Protein AF-A0A6P8QS35-F1 (afdb_monomer_lite)

Foldseek 3Di:
DDDQDDDDDLVSLVSNVVVVVVVCVVVVNDFDPVLSVCVSQVQPPSVVVRVQSVCCVVPVDDDPPPPPDDDDSACVVVQVPDDPVPHDDLVVRLPNRDGPSVCVVDVDPVVVVVVSVVSNVVVVVVVVVVCVVCVVVVVNDDDPVRVDDPDDQDPVSVVVVVVVVVVVVVVVVPDPDDDDDPPPPDDDDDDDDPDDDPDPPPDDDDDDDDDDDDDD

InterPro domains:
  IPR010441 CH-like domain in sperm protein [PF06294] (1-55)
  IPR036872 CH domain superfamily [G3DSA:1.10.418.10] (1-65)
  IPR052111 Spermatogenesis and Ciliary Microtubule-associated Protein [PTHR12509] (1-200)

Organism: Geotrypetes seraphini (NCBI:txid260995)

pLDDT: mean 79.04, std 18.81, range [34.28, 97.38]

Sequence (216 aa):
MHEFKTGNSIATKLSNWALLERFFIKRHLNLAKELIHGTIHRKPGAAEALIQNIYVILTSRKIKCIKDEKIDLTDTSYQKMLPMVARSTATKAVKNNIRITEIIAEPDTVFNQQKVQTILNRHLQHRYEERLENPKRFDIKPTLGELAVRIFPSINAMENMAKLLKDKRSKISLSSSSSETSKETVPFQEIQVKQATRSDMSADLSGGSVTAVNEK

Structure (mmCIF, N/CA/C/O backbone):
data_AF-A0A6P8QS35-F1
#
_entry.id   AF-A0A6P8QS35-F1
#
loop_
_atom_site.group_PDB
_atom_site.id
_atom_site.type_symbol
_atom_site.label_atom_id
_atom_site.label_alt_id
_atom_site.label_comp_id
_atom_site.label_asym_id
_atom_site.label_entity_id
_atom_site.label_seq_id
_atom_site.pdbx_PDB_ins_code
_atom_site.Cartn_x
_atom_site.Cartn_y
_atom_site.Cartn_z
_atom_site.occupancy
_atom_site.B_iso_or_equiv
_atom_site.auth_seq_id
_atom_site.auth_comp_id
_atom_site.auth_asym_id
_atom_site.auth_atom_id
_atom_site.pdbx_PDB_model_num
ATOM 1 N N . MET A 1 1 ? -19.211 7.019 29.416 1.00 47.31 1 MET A N 1
ATOM 2 C CA . MET A 1 1 ? -19.314 6.017 28.333 1.00 47.31 1 MET A CA 1
ATOM 3 C C . MET A 1 1 ? -18.680 6.607 27.087 1.00 47.31 1 MET A C 1
ATOM 5 O O . MET A 1 1 ? -19.028 7.723 26.732 1.00 47.31 1 MET A O 1
ATOM 9 N N . HIS A 1 2 ? -17.714 5.929 26.467 1.00 64.88 2 HIS A N 1
ATOM 10 C CA . HIS A 1 2 ? -17.197 6.353 25.163 1.00 64.88 2 HIS A CA 1
ATOM 11 C C . HIS A 1 2 ? -18.010 5.636 24.090 1.00 64.88 2 HIS A C 1
ATOM 13 O O . HIS A 1 2 ? -17.787 4.458 23.827 1.00 64.88 2 HIS A O 1
ATOM 19 N N . GLU A 1 3 ? -19.007 6.324 23.550 1.00 85.00 3 GLU A N 1
ATOM 20 C CA . GLU A 1 3 ? -19.888 5.779 22.521 1.00 85.00 3 GLU A CA 1
ATOM 21 C C . GLU A 1 3 ? -19.246 5.906 21.138 1.00 85.00 3 GLU A C 1
ATOM 23 O O . GLU A 1 3 ? -18.575 6.897 20.831 1.00 85.00 3 GLU A O 1
ATOM 28 N N . PHE A 1 4 ? -19.467 4.899 20.293 1.00 90.56 4 PHE A N 1
ATOM 29 C CA . PHE A 1 4 ? -19.111 4.983 18.883 1.00 90.56 4 PHE A CA 1
ATOM 30 C C . PHE A 1 4 ? -20.059 5.942 18.174 1.00 90.56 4 PHE A C 1
ATOM 32 O O . PHE A 1 4 ? -21.277 5.828 18.292 1.00 90.56 4 PHE A O 1
ATOM 39 N N . LYS A 1 5 ? -19.500 6.868 17.396 1.00 90.31 5 LYS A N 1
ATOM 40 C CA . LYS A 1 5 ? -20.293 7.819 16.614 1.00 90.31 5 LYS A CA 1
ATOM 41 C C . LYS A 1 5 ? -20.432 7.327 15.183 1.00 90.31 5 LYS A C 1
ATOM 43 O O . LYS A 1 5 ? -19.429 7.146 14.493 1.00 90.31 5 LYS A O 1
ATOM 48 N N . THR A 1 6 ? -21.654 7.155 14.698 1.00 89.38 6 THR A N 1
ATOM 49 C CA . THR A 1 6 ? -21.880 6.881 13.274 1.00 89.38 6 THR A CA 1
ATOM 50 C C . THR A 1 6 ? -21.592 8.144 12.468 1.00 89.38 6 THR A C 1
ATOM 52 O O . THR A 1 6 ? -22.124 9.213 12.756 1.00 89.38 6 THR A O 1
ATOM 55 N N . GLY A 1 7 ? -20.730 8.046 11.458 1.00 87.12 7 GLY A N 1
ATOM 56 C CA . GLY A 1 7 ? -20.405 9.182 10.605 1.00 87.12 7 GLY A CA 1
ATOM 57 C C . GLY A 1 7 ? -19.413 8.833 9.503 1.00 87.12 7 GLY A C 1
ATOM 58 O O . GLY A 1 7 ? -18.604 7.915 9.628 1.00 87.12 7 GLY A O 1
ATOM 59 N N . ASN A 1 8 ? -19.472 9.593 8.408 1.00 86.56 8 ASN A N 1
ATOM 60 C CA . ASN A 1 8 ? -18.620 9.382 7.235 1.00 86.56 8 ASN A CA 1
ATOM 61 C C . ASN A 1 8 ? -17.337 10.225 7.237 1.00 86.56 8 ASN A C 1
ATOM 63 O O . ASN A 1 8 ? -16.460 9.979 6.402 1.00 86.56 8 ASN A O 1
ATOM 67 N N . SER A 1 9 ? -17.210 11.183 8.162 1.00 92.25 9 SER A N 1
ATOM 68 C CA . SER A 1 9 ? -16.034 12.052 8.254 1.00 92.25 9 SER A CA 1
ATOM 69 C C . SER A 1 9 ? -14.781 11.264 8.659 1.00 92.25 9 SER A C 1
ATOM 71 O O . SER A 1 9 ? -14.858 10.282 9.404 1.00 92.25 9 SER A O 1
ATOM 73 N N . ILE A 1 10 ? -13.611 11.696 8.178 1.00 93.19 10 ILE A N 1
ATOM 74 C CA . ILE A 1 10 ? -12.335 11.075 8.558 1.00 93.19 10 ILE A CA 1
ATOM 75 C C . ILE A 1 10 ? -12.062 11.226 10.062 1.00 93.19 10 ILE A C 1
ATOM 77 O O . ILE A 1 10 ? -11.654 10.260 10.699 1.00 93.19 10 ILE A O 1
ATOM 81 N N . ALA A 1 11 ? -12.392 12.379 10.650 1.00 92.56 11 ALA A N 1
ATOM 82 C CA . ALA A 1 11 ? -12.236 12.633 12.081 1.00 92.56 11 ALA A CA 1
ATOM 83 C C . ALA A 1 11 ? -13.073 11.667 12.939 1.00 92.56 11 ALA A C 1
ATOM 85 O O . ALA A 1 11 ? -12.567 11.094 13.904 1.00 92.56 11 ALA A O 1
ATOM 86 N N . THR A 1 12 ? -14.332 11.416 12.556 1.00 93.69 12 THR A N 1
ATOM 87 C CA . THR A 1 12 ? -15.201 10.448 13.247 1.00 93.69 12 THR A CA 1
ATOM 88 C C . THR A 1 12 ? -14.624 9.037 13.171 1.00 93.69 12 THR A C 1
ATOM 90 O O . THR A 1 12 ? -14.577 8.337 14.181 1.00 93.69 12 THR A O 1
ATOM 93 N N . LYS A 1 13 ? -14.135 8.624 11.993 1.00 93.88 13 LYS A N 1
ATOM 94 C CA . LYS A 1 13 ? -13.494 7.314 11.825 1.00 93.88 13 LYS A CA 1
ATOM 95 C C . LYS A 1 13 ? -12.260 7.186 12.712 1.00 93.88 13 LYS A C 1
ATOM 97 O O . LYS A 1 13 ? -12.178 6.215 13.451 1.00 93.88 13 LYS A O 1
ATOM 102 N N . LEU A 1 14 ? -11.346 8.157 12.681 1.00 93.62 14 LEU A N 1
ATOM 103 C CA . LEU A 1 14 ? -10.132 8.145 13.505 1.00 93.62 14 LEU A CA 1
ATOM 104 C C . LEU A 1 14 ? -10.462 8.056 15.001 1.00 93.62 14 LEU A C 1
ATOM 106 O O . LEU A 1 14 ? -9.883 7.236 15.706 1.00 93.62 14 LEU A O 1
ATOM 110 N N . SER A 1 15 ? -11.446 8.826 15.475 1.00 93.12 15 SER A N 1
ATOM 111 C CA . SER A 1 15 ? -11.891 8.778 16.873 1.00 93.12 15 SER A CA 1
ATOM 112 C C . SER A 1 15 ? -12.456 7.406 17.265 1.00 93.12 15 SER A C 1
ATOM 114 O O . SER A 1 15 ? -12.063 6.857 18.295 1.00 93.12 15 SER A O 1
ATOM 116 N N . ASN A 1 16 ? -13.317 6.813 16.433 1.00 94.31 16 ASN A N 1
ATOM 117 C CA . ASN A 1 16 ? -13.855 5.474 16.683 1.00 94.31 16 ASN A CA 1
ATOM 118 C C . ASN A 1 16 ? -12.753 4.403 16.665 1.00 94.31 16 ASN A C 1
ATOM 120 O O . ASN A 1 16 ? -12.730 3.523 17.524 1.00 94.31 16 ASN A O 1
ATOM 124 N N . TRP A 1 17 ? -11.824 4.479 15.709 1.00 94.19 17 TRP A N 1
ATOM 125 C CA . TRP A 1 17 ? -10.715 3.531 15.610 1.00 94.19 17 TRP A CA 1
ATOM 126 C C . TRP A 1 17 ? -9.735 3.658 16.775 1.00 94.19 17 TRP A C 1
ATOM 128 O O . TRP A 1 17 ? -9.276 2.632 17.261 1.00 94.19 17 TRP A O 1
ATOM 138 N N . ALA A 1 18 ? -9.510 4.855 17.322 1.00 92.69 18 ALA A N 1
ATOM 139 C CA . ALA A 1 18 ? -8.718 5.028 18.541 1.00 92.69 18 ALA A CA 1
ATOM 140 C C . ALA A 1 18 ? -9.337 4.306 19.758 1.00 92.69 18 ALA A C 1
ATOM 142 O O . ALA A 1 18 ? -8.615 3.775 20.605 1.00 92.69 18 ALA A O 1
ATOM 143 N N . LEU A 1 19 ? -10.673 4.243 19.852 1.00 93.31 19 LEU A N 1
ATOM 144 C CA . LEU A 1 19 ? -11.356 3.452 20.884 1.00 93.31 19 LEU A CA 1
ATOM 145 C C . LEU A 1 19 ? -11.165 1.945 20.656 1.00 93.31 19 LEU A C 1
ATOM 147 O O . LEU A 1 19 ? -10.883 1.213 21.608 1.00 93.31 19 LEU A O 1
ATOM 151 N N . LEU A 1 20 ? -11.275 1.491 19.403 1.00 92.88 20 LEU A N 1
ATOM 152 C CA . LEU A 1 20 ? -11.046 0.090 19.035 1.00 92.88 20 LEU A CA 1
ATOM 153 C C . LEU A 1 20 ? -9.597 -0.340 19.281 1.00 92.88 20 LEU A C 1
ATOM 155 O O . LEU A 1 20 ? -9.371 -1.405 19.842 1.00 92.88 20 LE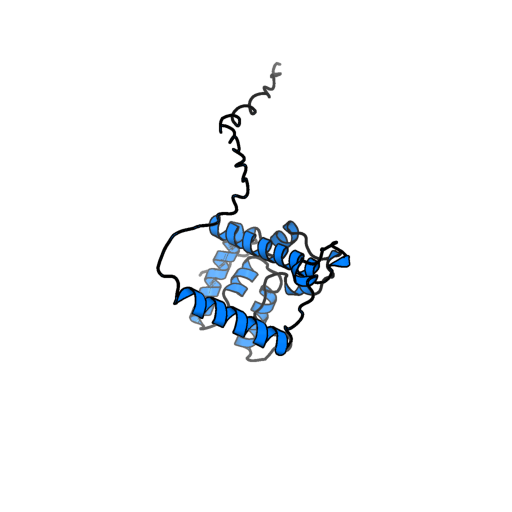U A O 1
ATOM 159 N N . GLU A 1 21 ? -8.613 0.494 18.946 1.00 91.50 21 GLU A N 1
ATOM 160 C CA . GLU A 1 21 ? -7.198 0.210 19.197 1.00 91.50 21 GLU A CA 1
ATOM 161 C C . GLU A 1 21 ? -6.911 0.019 20.688 1.00 91.50 21 GLU A C 1
ATOM 163 O O . GLU A 1 21 ? -6.271 -0.960 21.071 1.00 91.50 21 GLU A O 1
ATOM 168 N N . ARG A 1 22 ? -7.453 0.886 21.554 1.00 91.56 22 ARG A N 1
ATOM 169 C CA . ARG A 1 22 ? -7.344 0.719 23.014 1.00 91.56 22 ARG A CA 1
ATOM 170 C C . ARG A 1 22 ? -7.952 -0.602 23.483 1.00 91.56 22 ARG A C 1
ATOM 172 O O . ARG A 1 22 ? -7.390 -1.260 24.359 1.00 91.56 22 ARG A O 1
ATOM 179 N N . PHE A 1 23 ? -9.085 -1.000 22.905 1.00 91.56 23 PHE A N 1
ATOM 180 C CA . PHE A 1 23 ? -9.710 -2.287 23.197 1.00 91.56 23 PHE A CA 1
ATOM 181 C C . PHE A 1 23 ? -8.828 -3.462 22.753 1.00 91.56 23 PHE A C 1
ATOM 183 O O . PHE A 1 23 ? -8.606 -4.379 23.543 1.00 91.56 23 PHE A O 1
ATOM 190 N N . PHE A 1 24 ? -8.281 -3.423 21.536 1.00 91.00 24 PHE A N 1
ATOM 191 C CA . PHE A 1 24 ? -7.408 -4.475 21.015 1.00 91.00 24 PHE A CA 1
ATOM 192 C C . PHE A 1 24 ? -6.136 -4.628 21.850 1.00 91.00 24 PHE A C 1
ATOM 194 O O . PHE A 1 24 ? -5.800 -5.748 22.232 1.00 91.00 24 PHE A O 1
ATOM 201 N N . ILE A 1 25 ? -5.499 -3.517 22.231 1.00 89.19 25 ILE A N 1
ATOM 202 C CA . ILE A 1 25 ? -4.323 -3.514 23.113 1.00 89.19 25 ILE A CA 1
ATOM 203 C C . ILE A 1 25 ? -4.662 -4.151 24.464 1.00 89.19 25 ILE A C 1
ATOM 205 O O . ILE A 1 25 ? -3.957 -5.051 24.915 1.00 89.19 25 ILE A O 1
ATOM 209 N N . LYS A 1 26 ? -5.780 -3.752 25.086 1.00 91.62 26 LYS A N 1
ATOM 210 C CA . LYS A 1 26 ? -6.225 -4.305 26.378 1.00 91.62 26 LYS A CA 1
ATOM 211 C C . LYS A 1 26 ? -6.516 -5.810 26.318 1.00 91.62 26 LYS A C 1
ATOM 213 O O . LYS A 1 26 ? -6.457 -6.488 27.339 1.00 91.62 26 LYS A O 1
ATOM 218 N N . ARG A 1 27 ? -6.880 -6.328 25.145 1.00 89.12 27 ARG A N 1
ATOM 219 C CA . ARG A 1 27 ? -7.180 -7.748 24.911 1.00 89.12 27 ARG A CA 1
ATOM 220 C C . ARG A 1 27 ? -6.014 -8.520 24.289 1.00 89.12 27 ARG A C 1
ATOM 222 O O . ARG A 1 27 ? -6.202 -9.682 23.955 1.00 89.12 27 ARG A O 1
ATOM 229 N N . HIS A 1 28 ? -4.840 -7.898 24.141 1.00 86.88 28 HIS A N 1
ATOM 230 C CA . HIS A 1 28 ? -3.660 -8.482 23.492 1.00 86.88 28 HIS A CA 1
ATOM 231 C C . HIS A 1 28 ? -3.932 -9.008 22.069 1.00 86.88 28 HIS A C 1
ATOM 233 O O . HIS A 1 28 ? -3.348 -9.995 21.624 1.00 86.88 28 HIS A O 1
ATOM 239 N N . LEU A 1 29 ? -4.829 -8.339 21.338 1.00 86.44 29 LEU A N 1
ATOM 240 C CA . LEU A 1 29 ? -5.152 -8.659 19.950 1.00 86.44 29 LEU A CA 1
ATOM 241 C C . LEU A 1 29 ? -4.177 -7.917 19.028 1.00 86.44 29 LEU A C 1
ATOM 243 O O . LEU A 1 29 ? -4.319 -6.719 18.781 1.00 86.44 29 LEU A O 1
ATOM 247 N N . ASN A 1 30 ? -3.176 -8.635 18.520 1.00 83.75 30 ASN A N 1
ATOM 248 C CA . ASN A 1 30 ? -2.151 -8.081 17.637 1.00 83.75 30 ASN A CA 1
ATOM 249 C C . ASN A 1 30 ? -2.683 -7.940 16.204 1.00 83.75 30 ASN A C 1
ATOM 251 O O . ASN A 1 30 ? -2.568 -8.854 15.390 1.00 83.75 30 ASN A O 1
ATOM 255 N N . LEU A 1 31 ? -3.272 -6.785 15.892 1.00 86.81 31 LEU A N 1
ATOM 256 C CA . LEU A 1 31 ? -3.715 -6.444 14.539 1.00 86.81 31 LEU A CA 1
ATOM 257 C C . LEU A 1 31 ? -2.675 -5.570 13.831 1.00 86.81 31 LEU A C 1
ATOM 259 O O . LEU A 1 31 ? -2.111 -4.644 14.415 1.00 86.81 31 LEU A O 1
ATOM 263 N N . ALA A 1 32 ? -2.439 -5.841 12.547 1.00 89.12 32 ALA A N 1
ATOM 264 C CA . ALA A 1 32 ? -1.524 -5.046 11.737 1.00 89.12 32 ALA A CA 1
ATOM 265 C C . ALA A 1 32 ? -2.050 -3.609 11.572 1.00 89.12 32 ALA A C 1
ATOM 267 O O . ALA A 1 32 ? -3.130 -3.393 11.012 1.00 89.12 32 ALA A O 1
ATOM 268 N N . LYS A 1 33 ? -1.258 -2.618 12.006 1.00 90.62 33 LYS A N 1
ATOM 269 C CA . LYS A 1 33 ? -1.596 -1.185 11.897 1.00 90.62 33 LYS A CA 1
ATOM 270 C C . LYS A 1 33 ? -1.888 -0.763 10.456 1.00 90.62 33 LYS A C 1
ATOM 272 O O . LYS A 1 33 ? -2.783 0.041 10.219 1.00 90.62 33 LYS A O 1
ATOM 277 N N . GLU A 1 34 ? -1.185 -1.357 9.493 1.00 90.94 34 GLU A N 1
ATOM 278 C CA . GLU A 1 34 ? -1.396 -1.115 8.063 1.00 90.94 34 GLU A CA 1
ATOM 279 C C . GLU A 1 34 ? -2.825 -1.467 7.616 1.00 90.94 34 GLU A C 1
ATOM 281 O O . GLU A 1 34 ? -3.416 -0.732 6.826 1.00 90.94 34 GLU A O 1
ATOM 286 N N . LEU A 1 35 ? -3.417 -2.541 8.156 1.00 92.00 35 LEU A N 1
ATOM 287 C CA . LEU A 1 35 ? -4.781 -2.963 7.822 1.00 92.00 35 LEU A CA 1
ATOM 288 C C . LEU A 1 35 ? -5.833 -2.069 8.468 1.00 92.00 35 LEU A C 1
ATOM 290 O O . LEU A 1 35 ? -6.830 -1.743 7.824 1.00 92.00 35 LEU A O 1
ATOM 294 N N . ILE A 1 36 ? -5.601 -1.630 9.706 1.00 93.81 36 ILE A N 1
ATOM 295 C CA . ILE A 1 36 ? -6.462 -0.650 10.380 1.00 93.81 36 ILE A CA 1
ATOM 296 C C . ILE A 1 36 ? -6.460 0.661 9.586 1.00 93.81 36 ILE A C 1
ATOM 298 O O . ILE A 1 36 ? -7.517 1.136 9.165 1.00 93.81 36 ILE A O 1
ATOM 302 N N . HIS A 1 37 ? -5.272 1.188 9.288 1.00 93.75 37 HIS A N 1
ATOM 303 C CA . HIS A 1 37 ? -5.097 2.397 8.488 1.00 93.75 37 HIS A CA 1
ATOM 304 C C . HIS A 1 37 ? -5.731 2.249 7.094 1.00 93.75 37 HIS A C 1
ATOM 306 O O . HIS A 1 37 ? -6.535 3.080 6.667 1.00 93.75 37 HIS A O 1
ATOM 312 N N . GLY A 1 38 ? -5.466 1.141 6.398 1.00 93.88 38 GLY A N 1
ATOM 313 C CA . GLY A 1 38 ? -6.093 0.831 5.113 1.00 93.88 38 GLY A CA 1
ATOM 314 C C . GLY A 1 38 ? -7.624 0.791 5.190 1.00 93.88 38 GLY A C 1
ATOM 315 O O . GLY A 1 38 ? -8.299 1.300 4.294 1.00 93.88 38 GLY A O 1
ATOM 316 N N . THR A 1 39 ? -8.181 0.257 6.278 1.00 95.12 39 THR A N 1
ATOM 317 C CA . THR A 1 39 ? -9.631 0.182 6.507 1.00 95.12 39 THR A CA 1
ATOM 318 C C . THR A 1 39 ? -10.239 1.566 6.735 1.00 95.12 39 THR A C 1
ATOM 320 O O . THR A 1 39 ? -11.241 1.905 6.100 1.00 95.12 39 THR A O 1
ATOM 323 N N . ILE A 1 40 ? -9.605 2.408 7.559 1.00 95.44 40 ILE A N 1
ATOM 324 C CA . ILE A 1 40 ? -10.015 3.805 7.799 1.00 95.44 40 ILE A CA 1
ATOM 325 C C . ILE A 1 40 ? -10.143 4.571 6.474 1.00 95.44 40 ILE A C 1
ATOM 327 O O . ILE A 1 40 ? -11.138 5.270 6.232 1.00 95.44 40 ILE A O 1
ATOM 331 N N . HIS A 1 41 ? -9.164 4.383 5.588 1.00 94.62 41 HIS A N 1
ATOM 332 C CA . HIS A 1 41 ? -9.063 5.084 4.311 1.00 94.62 41 HIS A CA 1
ATOM 333 C C . HIS A 1 41 ? -9.764 4.390 3.138 1.00 94.62 41 HIS A C 1
ATOM 335 O O . HIS A 1 41 ? -9.693 4.882 2.015 1.00 94.62 41 HIS A O 1
ATOM 341 N N . ARG A 1 42 ? -10.496 3.290 3.366 1.00 92.75 42 ARG A N 1
ATOM 342 C CA . ARG A 1 42 ? -11.190 2.530 2.306 1.00 92.75 42 ARG A CA 1
ATOM 343 C C . ARG A 1 42 ? -10.237 2.070 1.190 1.00 92.75 42 ARG A C 1
ATOM 345 O O . ARG A 1 42 ? -10.512 2.228 -0.009 1.00 92.75 42 ARG A O 1
ATOM 352 N N . LYS A 1 43 ? -9.087 1.521 1.577 1.00 93.12 43 LYS A N 1
ATOM 353 C CA . LYS A 1 43 ? -8.217 0.797 0.649 1.00 93.12 43 LYS A CA 1
ATOM 354 C C . LYS A 1 43 ? -8.839 -0.557 0.292 1.00 93.12 43 LYS A C 1
ATOM 356 O O . LYS A 1 43 ? -9.397 -1.213 1.175 1.00 93.12 43 LYS A O 1
ATOM 361 N N . PRO A 1 44 ? -8.783 -0.965 -0.989 1.00 89.56 44 PRO A N 1
ATOM 362 C CA . PRO A 1 44 ? -9.289 -2.269 -1.402 1.00 89.56 44 PRO A CA 1
ATOM 363 C C . PRO A 1 44 ? -8.525 -3.382 -0.670 1.00 89.56 44 PRO A C 1
ATOM 365 O O . PRO A 1 44 ? -7.335 -3.241 -0.401 1.00 89.56 44 PRO A O 1
ATOM 368 N N . GLY A 1 45 ? -9.220 -4.455 -0.292 1.00 88.94 45 GLY A N 1
ATOM 369 C CA . GLY A 1 45 ? -8.639 -5.600 0.421 1.00 88.94 45 GLY A CA 1
ATOM 370 C C . GLY A 1 45 ? -8.313 -5.372 1.905 1.00 88.94 45 GLY A C 1
ATOM 371 O O . GLY A 1 45 ? -8.274 -6.337 2.658 1.00 88.94 45 GLY A O 1
ATOM 372 N N . ALA A 1 46 ? -8.152 -4.126 2.372 1.00 92.19 46 ALA A N 1
ATOM 373 C CA . ALA A 1 46 ? -7.774 -3.849 3.764 1.00 92.19 46 ALA A CA 1
ATOM 374 C C . ALA A 1 46 ? -8.831 -4.317 4.778 1.00 92.19 46 ALA A C 1
ATOM 376 O O . ALA A 1 46 ? -8.509 -5.038 5.718 1.00 92.19 46 ALA A O 1
ATOM 377 N N . ALA A 1 47 ? -10.093 -3.926 4.567 1.00 92.81 47 ALA A N 1
ATOM 378 C CA . ALA A 1 47 ? -11.193 -4.275 5.468 1.00 92.81 47 ALA A CA 1
ATOM 379 C C . ALA A 1 47 ? -11.470 -5.783 5.468 1.00 92.81 47 ALA A C 1
ATOM 381 O O . ALA A 1 47 ? -11.692 -6.378 6.519 1.00 92.81 47 ALA A O 1
ATOM 382 N N . GLU A 1 48 ? -11.418 -6.397 4.286 1.00 91.56 48 GLU A N 1
ATOM 383 C CA . GLU A 1 48 ? -11.586 -7.838 4.119 1.00 91.56 48 GLU A CA 1
ATOM 384 C C . GLU A 1 48 ? -10.505 -8.601 4.891 1.00 91.56 48 GLU A C 1
ATOM 386 O O . GLU A 1 48 ? -10.827 -9.432 5.739 1.00 91.56 48 GLU A O 1
ATOM 391 N N . ALA A 1 49 ? -9.232 -8.261 4.675 1.00 90.12 49 ALA A N 1
ATOM 392 C CA . ALA A 1 49 ? -8.120 -8.900 5.364 1.00 90.12 49 ALA A CA 1
ATOM 393 C C . ALA A 1 49 ? -8.146 -8.653 6.882 1.00 90.12 49 ALA A C 1
ATOM 395 O O . ALA A 1 49 ? -7.814 -9.542 7.665 1.00 90.12 49 ALA A O 1
ATOM 396 N N . LEU A 1 50 ? -8.585 -7.470 7.323 1.00 91.62 50 LEU A N 1
ATOM 397 C CA . LEU A 1 50 ? -8.742 -7.169 8.744 1.00 91.62 50 LEU A CA 1
ATOM 398 C C . LEU A 1 50 ? -9.806 -8.059 9.401 1.00 91.62 50 LEU A C 1
ATOM 400 O O . LEU A 1 50 ? -9.559 -8.615 10.471 1.00 91.62 50 LEU A O 1
ATOM 404 N N . ILE A 1 51 ? -10.967 -8.223 8.761 1.00 91.69 51 ILE A N 1
ATOM 405 C CA . ILE A 1 51 ? -12.046 -9.089 9.258 1.00 91.69 51 ILE A CA 1
ATOM 406 C C . ILE A 1 51 ? -11.593 -10.549 9.283 1.00 91.69 51 ILE A C 1
ATOM 408 O O . ILE A 1 51 ? -11.845 -11.242 10.267 1.00 91.69 51 ILE A O 1
ATOM 412 N N . GLN A 1 52 ? -10.892 -11.006 8.242 1.00 89.19 52 GLN A N 1
ATOM 413 C CA . GLN A 1 52 ? -10.320 -12.352 8.207 1.00 89.19 52 GLN A CA 1
ATOM 414 C C . GLN A 1 52 ? -9.347 -12.574 9.372 1.00 89.19 52 GLN A C 1
ATOM 416 O O . GLN A 1 52 ? -9.481 -13.562 10.091 1.00 89.19 52 GLN A O 1
ATOM 421 N N . ASN A 1 53 ? -8.437 -11.629 9.627 1.00 88.69 53 ASN A N 1
ATOM 422 C CA . ASN A 1 53 ? -7.513 -11.707 10.760 1.00 88.69 53 ASN A CA 1
ATOM 423 C C . ASN A 1 53 ? -8.253 -11.776 12.100 1.00 88.69 53 ASN A C 1
ATOM 425 O O . ASN A 1 53 ? -7.948 -12.635 12.924 1.00 88.69 53 ASN A O 1
ATOM 429 N N . ILE A 1 54 ? -9.262 -10.926 12.310 1.00 89.94 54 ILE A N 1
ATOM 430 C CA . ILE A 1 54 ? -10.074 -10.949 13.534 1.00 89.94 54 ILE A CA 1
ATOM 431 C C . ILE A 1 54 ? -10.799 -12.292 13.681 1.00 89.94 54 ILE A C 1
ATOM 433 O O . ILE A 1 54 ? -10.788 -12.875 14.762 1.00 89.94 54 ILE A O 1
ATOM 437 N N . TYR A 1 55 ? -11.394 -12.813 12.607 1.00 91.25 55 TYR A N 1
ATOM 438 C CA . TYR A 1 55 ? -12.071 -14.108 12.626 1.00 91.25 55 TYR A CA 1
ATOM 439 C C . TYR A 1 55 ? -11.121 -15.237 13.032 1.00 91.25 55 TYR A C 1
ATOM 441 O O . TYR A 1 55 ? -11.465 -16.036 13.904 1.00 91.25 55 TYR A O 1
ATOM 449 N N . VAL A 1 56 ? -9.923 -15.293 12.441 1.00 89.19 56 VAL A N 1
ATOM 450 C CA . VAL A 1 56 ? -8.914 -16.308 12.776 1.00 89.19 56 VAL A CA 1
ATOM 451 C C . VAL A 1 56 ? -8.498 -16.183 14.238 1.00 89.19 56 VAL A C 1
ATOM 453 O O . VAL A 1 56 ? -8.461 -17.192 14.934 1.00 89.19 56 VAL A O 1
ATOM 456 N N . ILE A 1 57 ? -8.250 -14.965 14.731 1.00 87.94 57 ILE A N 1
ATOM 457 C CA . ILE A 1 57 ? -7.853 -14.740 16.128 1.00 87.94 57 ILE A CA 1
ATOM 458 C C . ILE A 1 57 ? -8.954 -15.191 17.098 1.00 87.94 57 ILE A C 1
ATOM 460 O O . ILE A 1 57 ? -8.667 -15.858 18.088 1.00 87.94 57 ILE A O 1
ATOM 464 N N . LEU A 1 58 ? -10.218 -14.860 16.818 1.00 89.88 58 LEU A N 1
ATOM 465 C CA . LEU A 1 58 ? -11.329 -15.154 17.728 1.00 89.88 58 LEU A CA 1
ATOM 466 C C . LEU A 1 58 ? -11.790 -16.613 17.685 1.00 89.88 58 LEU A C 1
ATOM 468 O O . LEU A 1 58 ? -12.272 -17.130 18.688 1.00 89.88 58 LEU A O 1
ATOM 472 N N . THR A 1 59 ? -11.681 -17.276 16.533 1.00 90.88 59 THR A N 1
ATOM 473 C CA . THR A 1 59 ? -12.211 -18.639 16.348 1.00 90.88 59 THR A CA 1
ATOM 474 C C . THR A 1 59 ? -11.131 -19.710 16.296 1.00 90.88 59 THR A C 1
ATOM 476 O O . THR A 1 59 ? -11.455 -20.895 16.354 1.00 90.88 59 THR A O 1
ATOM 479 N N . SER A 1 60 ? -9.861 -19.320 16.145 1.00 86.38 60 SER A N 1
ATOM 480 C CA . SER A 1 60 ? -8.732 -20.218 15.858 1.00 86.38 60 SER A CA 1
ATOM 481 C C . SER A 1 60 ? -8.943 -21.112 14.626 1.00 86.38 60 SER A C 1
ATOM 483 O O . SER A 1 60 ? -8.262 -22.122 14.453 1.00 86.38 60 SER A O 1
ATOM 485 N N . ARG A 1 61 ? -9.882 -20.754 13.738 1.00 86.00 61 ARG A N 1
ATOM 486 C CA . ARG A 1 61 ? -10.150 -21.477 12.491 1.00 86.00 61 ARG A CA 1
ATOM 487 C C . ARG A 1 61 ? -9.403 -20.814 11.344 1.00 86.00 61 ARG A C 1
ATOM 489 O O . ARG A 1 61 ? -9.501 -19.606 11.145 1.00 86.00 61 ARG A O 1
ATOM 496 N N . LYS A 1 62 ? -8.692 -21.619 10.553 1.00 77.56 62 LYS A N 1
ATOM 497 C CA . LYS A 1 62 ? -8.039 -21.149 9.327 1.00 77.56 62 LYS A CA 1
ATOM 498 C C . LYS A 1 62 ? -9.085 -20.923 8.238 1.00 77.56 62 LYS A C 1
ATOM 500 O O . LYS A 1 62 ? -9.888 -21.809 7.949 1.00 77.56 62 LYS A O 1
ATOM 505 N N . ILE A 1 63 ? -9.053 -19.752 7.612 1.00 76.88 63 ILE A N 1
ATOM 506 C CA . ILE A 1 63 ? -9.837 -19.465 6.409 1.00 76.88 63 ILE A CA 1
ATOM 507 C C . ILE A 1 63 ? -8.987 -19.889 5.207 1.00 76.88 63 ILE A C 1
ATOM 509 O O . ILE A 1 63 ? -7.817 -19.532 5.128 1.00 76.88 63 ILE A O 1
ATOM 513 N N . LYS A 1 64 ? -9.568 -20.611 4.242 1.00 67.50 64 LYS A N 1
ATOM 514 C CA . LYS A 1 64 ? -8.865 -21.043 3.014 1.00 67.50 64 LYS A CA 1
ATOM 515 C C . LYS A 1 64 ? -8.345 -19.880 2.143 1.00 67.50 64 LYS A C 1
ATOM 517 O O . LYS A 1 64 ? -7.582 -20.122 1.220 1.00 67.50 64 LYS A O 1
ATOM 522 N N . CYS A 1 65 ? -8.781 -18.646 2.409 1.00 60.88 65 CYS A N 1
ATOM 523 C CA . CYS A 1 65 ? -8.503 -17.446 1.611 1.00 60.88 65 CYS A CA 1
ATOM 524 C C . CYS A 1 65 ? -7.348 -16.585 2.159 1.00 60.88 65 CYS A C 1
ATOM 526 O O . CYS A 1 65 ? -7.067 -15.525 1.603 1.00 60.88 65 CYS A O 1
ATOM 528 N N . ILE A 1 66 ? -6.682 -16.993 3.246 1.00 57.88 66 ILE A N 1
ATOM 529 C CA . ILE A 1 66 ? -5.544 -16.224 3.761 1.00 57.88 66 ILE A CA 1
ATOM 530 C C . ILE A 1 66 ? -4.427 -16.349 2.725 1.00 57.88 66 ILE A C 1
ATOM 532 O O . ILE A 1 66 ? -3.817 -17.403 2.574 1.00 57.88 66 ILE A O 1
ATOM 536 N N . LYS A 1 67 ? -4.191 -15.278 1.964 1.00 56.81 67 LYS A N 1
ATOM 537 C CA . LYS A 1 67 ? -2.941 -15.125 1.228 1.00 56.81 67 LYS A CA 1
ATOM 538 C C . LYS A 1 67 ? -1.857 -15.064 2.304 1.00 56.81 67 LYS A C 1
ATOM 540 O O . LYS A 1 67 ? -1.783 -14.074 3.020 1.00 56.81 67 LYS A O 1
ATOM 545 N N . ASP A 1 68 ? -1.072 -16.130 2.446 1.00 55.41 68 ASP A N 1
ATOM 546 C CA . ASP A 1 68 ? 0.059 -16.195 3.390 1.00 55.41 68 ASP A CA 1
ATOM 547 C C . ASP A 1 68 ? 1.150 -15.146 3.066 1.00 55.41 68 ASP A C 1
ATOM 549 O O . ASP A 1 68 ? 2.066 -14.905 3.850 1.00 55.41 68 ASP A O 1
ATOM 553 N N . GLU A 1 69 ? 1.041 -14.487 1.910 1.00 61.12 69 GLU A N 1
ATOM 554 C CA . GLU A 1 69 ? 1.887 -13.383 1.482 1.00 61.12 69 GLU A CA 1
ATOM 555 C C . GLU A 1 69 ? 1.462 -12.051 2.125 1.00 61.12 69 GLU A C 1
ATOM 557 O O . GLU A 1 69 ? 0.276 -11.766 2.309 1.00 61.12 69 GLU A O 1
ATOM 562 N N . LYS A 1 70 ? 2.451 -11.201 2.438 1.00 69.38 70 LYS A N 1
ATOM 563 C CA . LYS A 1 70 ? 2.249 -9.838 2.950 1.00 69.38 70 LYS A CA 1
ATOM 564 C C . LYS A 1 70 ? 1.165 -9.128 2.132 1.00 69.38 70 LYS A C 1
ATOM 566 O O . LYS A 1 70 ? 1.326 -8.931 0.930 1.00 69.38 70 LYS A O 1
ATOM 571 N N . ILE A 1 71 ? 0.071 -8.739 2.791 1.00 74.75 71 ILE A N 1
ATOM 572 C CA . ILE A 1 71 ? -1.081 -8.113 2.134 1.00 74.75 71 ILE A CA 1
ATOM 573 C C . ILE A 1 71 ? -0.635 -6.802 1.488 1.00 74.75 71 ILE A C 1
ATOM 575 O O . ILE A 1 71 ? -0.391 -5.802 2.165 1.00 74.75 71 ILE A O 1
ATOM 579 N N . ASP A 1 72 ? -0.539 -6.812 0.163 1.00 85.06 72 ASP A N 1
ATOM 580 C CA . ASP A 1 72 ? -0.265 -5.614 -0.608 1.00 85.06 72 ASP A CA 1
ATOM 581 C C . ASP A 1 72 ? -1.546 -4.781 -0.740 1.00 85.06 72 ASP A C 1
ATOM 583 O O . ASP A 1 72 ? -2.494 -5.160 -1.426 1.00 85.06 72 ASP A O 1
ATOM 587 N N . LEU A 1 73 ? -1.572 -3.627 -0.069 1.00 88.25 73 LEU A N 1
ATOM 588 C CA . LEU A 1 73 ? -2.650 -2.638 -0.184 1.00 88.25 73 LEU A CA 1
ATOM 589 C C . LEU A 1 73 ? -2.510 -1.747 -1.429 1.00 88.25 73 LEU A C 1
ATOM 591 O O . LEU A 1 73 ? -3.252 -0.769 -1.579 1.00 88.25 73 LEU A O 1
ATOM 595 N N . THR A 1 74 ? -1.523 -2.029 -2.278 1.00 90.06 74 THR A N 1
ATOM 596 C CA . THR A 1 74 ? -1.310 -1.371 -3.563 1.00 90.06 74 THR A CA 1
ATOM 597 C C . THR A 1 74 ? -1.854 -2.218 -4.711 1.00 90.06 74 THR A C 1
ATOM 599 O O . THR A 1 74 ? -2.127 -3.406 -4.571 1.00 90.06 74 THR A O 1
ATOM 602 N N . ASP A 1 75 ? -2.052 -1.604 -5.875 1.00 90.56 75 ASP A N 1
ATOM 603 C CA . ASP A 1 75 ? -2.608 -2.297 -7.041 1.00 90.56 75 ASP A CA 1
ATOM 604 C C . ASP A 1 75 ? -1.572 -3.135 -7.817 1.00 90.56 75 ASP A C 1
ATOM 606 O O . ASP A 1 75 ? -1.847 -3.537 -8.945 1.00 90.56 75 ASP A O 1
ATOM 610 N N . THR A 1 76 ? -0.390 -3.431 -7.255 1.00 89.69 76 THR A N 1
ATOM 611 C CA . THR A 1 76 ? 0.719 -4.022 -8.034 1.00 89.69 76 THR A CA 1
ATOM 612 C C . THR A 1 76 ? 0.408 -5.395 -8.589 1.00 89.69 76 THR A C 1
ATOM 614 O O . THR A 1 76 ? 0.674 -5.639 -9.763 1.00 89.69 76 THR A O 1
ATOM 617 N N . SER A 1 77 ? -0.168 -6.275 -7.770 1.00 89.44 77 SER A N 1
ATOM 618 C CA . SER A 1 77 ? -0.537 -7.632 -8.179 1.00 89.44 77 SER A CA 1
ATOM 619 C C . SER A 1 77 ? -1.474 -7.599 -9.385 1.00 89.44 77 SER A C 1
ATOM 621 O O . SER A 1 77 ? -1.233 -8.275 -10.382 1.00 89.44 77 SER A O 1
ATOM 623 N N . TYR A 1 78 ? -2.473 -6.719 -9.336 1.00 91.00 78 TYR A N 1
ATOM 624 C CA . TYR A 1 78 ? -3.392 -6.485 -10.439 1.00 91.00 78 TYR A CA 1
ATOM 625 C C . TYR A 1 78 ? -2.675 -5.922 -11.675 1.00 91.00 78 TYR A C 1
ATOM 627 O O . TYR A 1 78 ? -2.845 -6.448 -12.770 1.00 91.00 78 TYR A O 1
ATOM 635 N N . GLN A 1 79 ? -1.816 -4.907 -11.520 1.00 93.12 79 GLN A N 1
ATOM 636 C CA . GLN A 1 79 ? -1.079 -4.318 -12.649 1.00 93.12 79 GLN A CA 1
ATOM 637 C C . GLN A 1 79 ? -0.137 -5.318 -13.339 1.00 93.12 79 GLN A C 1
ATOM 639 O O . GLN A 1 79 ? 0.017 -5.261 -14.557 1.00 93.12 79 GLN A O 1
ATOM 644 N N . LYS A 1 80 ? 0.468 -6.249 -12.590 1.00 90.31 80 LYS A N 1
ATOM 645 C CA . LYS A 1 80 ? 1.338 -7.299 -13.147 1.00 90.31 80 LYS A CA 1
ATOM 646 C C . LYS A 1 80 ? 0.576 -8.281 -14.040 1.00 90.31 80 LYS A C 1
ATOM 648 O O . LYS A 1 80 ? 1.129 -8.732 -15.036 1.00 90.31 80 LYS A O 1
ATOM 653 N N . MET A 1 81 ? -0.685 -8.574 -13.714 1.00 91.94 81 MET A N 1
ATOM 654 C CA . MET A 1 81 ? -1.550 -9.464 -14.503 1.00 91.94 81 MET A CA 1
ATOM 655 C C . MET A 1 81 ? -2.064 -8.818 -15.794 1.00 91.94 81 MET A C 1
ATOM 657 O O . MET A 1 81 ? -2.505 -9.519 -16.703 1.00 91.94 81 MET A O 1
ATOM 661 N N . LEU A 1 82 ? -2.040 -7.486 -15.881 1.00 93.31 82 LEU A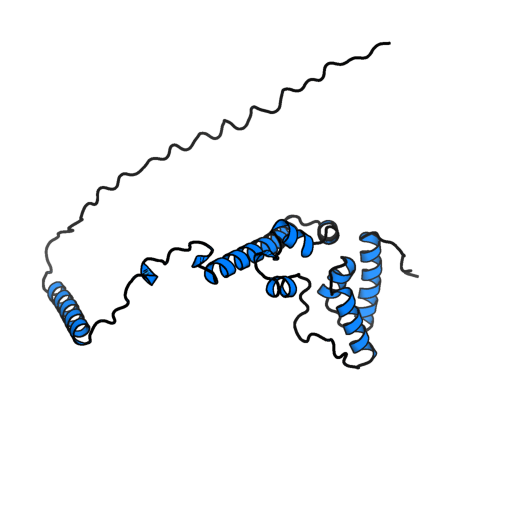 N 1
ATOM 662 C CA . LEU A 1 82 ? -2.552 -6.774 -17.042 1.00 93.31 82 LEU A CA 1
ATOM 663 C C . LEU A 1 82 ? -1.539 -6.746 -18.193 1.00 93.31 82 LEU A C 1
ATOM 665 O O . LEU A 1 82 ? -0.342 -6.518 -17.961 1.00 93.31 82 LEU A O 1
ATOM 669 N N . PRO A 1 83 ? -2.016 -6.853 -19.448 1.00 92.19 83 PRO A N 1
ATOM 670 C CA . PRO A 1 83 ? -1.192 -6.547 -20.603 1.00 92.19 83 PRO A CA 1
ATOM 671 C C . PRO A 1 83 ? -0.811 -5.063 -20.588 1.00 92.19 83 PRO A C 1
ATOM 673 O O . PRO A 1 83 ? -1.583 -4.209 -20.148 1.00 92.19 83 PRO A O 1
ATOM 676 N N . MET A 1 84 ? 0.361 -4.746 -21.132 1.00 87.62 84 MET A N 1
ATOM 677 C CA . MET A 1 84 ? 0.947 -3.399 -21.163 1.00 87.62 84 MET A CA 1
ATOM 678 C C . MET A 1 84 ? -0.036 -2.281 -21.548 1.00 87.62 84 MET A C 1
ATOM 680 O O . MET A 1 84 ? -0.067 -1.237 -20.905 1.00 87.62 84 MET A O 1
ATOM 684 N N . VAL A 1 85 ? -0.857 -2.491 -22.583 1.00 90.06 85 VAL A N 1
ATOM 685 C CA . VAL A 1 85 ? -1.793 -1.470 -23.092 1.00 90.06 85 VAL A CA 1
ATOM 686 C C . VAL A 1 85 ? -2.915 -1.160 -22.089 1.00 90.06 85 VAL A C 1
ATOM 688 O O . VAL A 1 85 ? -3.444 -0.053 -22.087 1.00 90.06 85 VAL A O 1
ATOM 691 N N . ALA A 1 86 ? -3.254 -2.110 -21.214 1.00 93.75 86 ALA A N 1
ATOM 692 C CA . ALA A 1 86 ? -4.305 -1.966 -20.208 1.00 93.75 86 ALA A CA 1
ATOM 693 C C . ALA A 1 86 ? -3.787 -1.478 -18.843 1.00 93.75 86 ALA A C 1
ATOM 695 O O . ALA A 1 86 ? -4.587 -1.175 -17.955 1.00 93.75 86 ALA A O 1
ATOM 696 N N . ARG A 1 87 ? -2.463 -1.410 -18.646 1.00 93.38 87 ARG A N 1
ATOM 697 C CA . ARG A 1 87 ? -1.871 -0.949 -17.385 1.00 93.38 87 ARG A CA 1
ATOM 698 C C . ARG A 1 87 ? -2.181 0.526 -17.135 1.00 93.38 87 ARG A C 1
ATOM 700 O O . ARG A 1 87 ? -2.353 1.335 -18.047 1.00 93.38 87 ARG A O 1
ATOM 707 N N . SER A 1 88 ? -2.248 0.883 -15.857 1.00 95.19 88 SER A N 1
ATOM 708 C CA . SER A 1 88 ? -2.576 2.245 -15.430 1.00 95.19 88 SER A CA 1
ATOM 709 C C . SER A 1 88 ? -1.564 3.288 -15.929 1.00 95.19 88 SER A C 1
ATOM 711 O O . SER A 1 88 ? -0.357 3.052 -15.982 1.00 95.19 88 SER A O 1
ATOM 713 N N . THR A 1 89 ? -2.053 4.486 -16.259 1.00 96.19 89 THR A N 1
ATOM 714 C CA . THR A 1 89 ? -1.204 5.674 -16.452 1.00 96.19 89 THR A CA 1
ATOM 715 C C . THR A 1 89 ? -0.633 6.149 -15.113 1.00 96.19 89 THR A C 1
ATOM 717 O O . THR A 1 89 ? -1.207 5.852 -14.066 1.00 96.19 89 THR A O 1
ATOM 720 N N . ALA A 1 90 ? 0.448 6.937 -15.119 1.00 95.75 90 ALA A N 1
ATOM 721 C CA . ALA A 1 90 ? 1.076 7.448 -13.893 1.00 95.75 90 ALA A CA 1
ATOM 722 C C . ALA A 1 90 ? 0.072 8.127 -12.939 1.00 95.75 90 ALA A C 1
ATOM 724 O O . ALA A 1 90 ? -0.009 7.794 -11.757 1.00 95.75 90 ALA A O 1
ATOM 725 N N . THR A 1 91 ? -0.777 9.018 -13.462 1.00 96.25 91 THR A N 1
ATOM 726 C CA . THR A 1 91 ? -1.830 9.684 -12.678 1.00 96.25 91 THR A CA 1
ATOM 727 C C . THR A 1 91 ? -2.826 8.685 -12.090 1.00 96.25 91 THR A C 1
ATOM 729 O O . THR A 1 91 ? -3.260 8.835 -10.947 1.00 96.25 91 THR A O 1
ATOM 732 N N . LYS A 1 92 ? -3.202 7.653 -12.856 1.00 95.44 92 LYS A N 1
ATOM 733 C CA . LYS A 1 92 ? -4.123 6.614 -12.388 1.00 95.44 92 LYS A CA 1
ATOM 734 C C . LYS A 1 92 ? -3.467 5.728 -11.327 1.00 95.44 92 LYS A C 1
ATOM 736 O O . LYS A 1 92 ? -4.130 5.421 -10.342 1.00 95.44 92 LYS A O 1
ATOM 741 N N . ALA A 1 93 ? -2.180 5.409 -11.463 1.00 95.56 93 ALA A N 1
ATOM 742 C CA . ALA A 1 93 ? -1.410 4.686 -10.457 1.00 95.56 93 ALA A CA 1
ATOM 743 C C . ALA A 1 93 ? -1.393 5.448 -9.123 1.00 95.56 93 ALA A C 1
ATOM 745 O O . ALA A 1 93 ? -1.692 4.865 -8.083 1.00 95.56 93 ALA A O 1
ATOM 746 N N . VAL A 1 94 ? -1.150 6.763 -9.132 1.00 95.69 94 VAL A N 1
ATOM 747 C CA . VAL A 1 94 ? -1.227 7.581 -7.906 1.00 95.69 94 VAL A CA 1
ATOM 748 C C . VAL A 1 94 ? -2.636 7.534 -7.303 1.00 95.69 94 VAL A C 1
ATOM 750 O O . VAL A 1 94 ? -2.788 7.205 -6.127 1.00 95.69 94 VAL A O 1
ATOM 753 N N . LYS A 1 95 ? -3.678 7.770 -8.114 1.00 94.50 95 LYS A N 1
ATOM 754 C CA . LYS A 1 95 ? -5.086 7.759 -7.663 1.00 94.50 95 LYS A CA 1
ATOM 755 C C . LYS A 1 95 ? -5.552 6.408 -7.108 1.00 94.50 95 LYS A C 1
ATOM 757 O O . LYS A 1 95 ? -6.420 6.371 -6.237 1.00 94.50 95 LYS A O 1
ATOM 762 N N . ASN A 1 96 ? -5.028 5.304 -7.633 1.00 93.44 96 ASN A N 1
ATOM 763 C CA . ASN A 1 96 ? -5.378 3.964 -7.172 1.00 93.44 96 ASN A CA 1
ATOM 764 C C . ASN A 1 96 ? -4.716 3.629 -5.827 1.00 93.44 96 ASN A C 1
ATOM 766 O O . ASN A 1 96 ? -5.311 2.925 -5.016 1.00 93.44 96 ASN A O 1
ATOM 770 N N . ASN A 1 97 ? -3.508 4.144 -5.583 1.00 93.75 97 ASN A N 1
ATOM 771 C CA . ASN A 1 97 ? -2.666 3.744 -4.454 1.00 93.75 97 ASN A CA 1
ATOM 772 C C . ASN A 1 97 ? -2.704 4.705 -3.255 1.00 93.75 97 ASN A C 1
ATOM 774 O O . ASN A 1 97 ? -2.363 4.296 -2.140 1.00 93.75 97 ASN A O 1
ATOM 778 N N . ILE A 1 98 ? -3.123 5.957 -3.458 1.00 93.75 98 ILE A N 1
ATOM 779 C CA . ILE A 1 98 ? -3.277 6.967 -2.402 1.00 93.75 98 ILE A CA 1
ATOM 780 C C . ILE A 1 98 ? -4.702 7.509 -2.411 1.00 93.75 98 ILE A C 1
ATOM 782 O O . ILE A 1 98 ? -5.235 7.914 -3.445 1.00 93.75 98 ILE A O 1
ATOM 786 N N . ARG A 1 99 ? -5.320 7.557 -1.230 1.00 93.75 99 ARG A N 1
ATOM 787 C CA . ARG A 1 99 ? -6.621 8.189 -1.013 1.00 93.75 99 ARG A CA 1
ATOM 788 C C . ARG A 1 99 ? -6.456 9.615 -0.511 1.00 93.75 99 ARG A C 1
ATOM 790 O O . ARG A 1 99 ? -5.592 9.899 0.309 1.00 93.75 99 ARG A O 1
ATOM 797 N N . ILE A 1 100 ? -7.373 10.492 -0.916 1.00 93.12 100 ILE A N 1
ATOM 798 C CA . ILE A 1 100 ? -7.432 11.883 -0.433 1.00 93.12 100 ILE A CA 1
ATOM 799 C C . ILE A 1 100 ? -7.520 11.921 1.100 1.00 93.12 100 ILE A C 1
ATOM 801 O O . ILE A 1 100 ? -6.886 12.746 1.741 1.00 93.12 100 ILE A O 1
ATOM 805 N N . THR A 1 101 ? -8.241 10.975 1.705 1.00 93.88 101 THR A N 1
ATOM 806 C CA . THR A 1 101 ? -8.343 10.871 3.165 1.00 93.88 101 THR A CA 1
ATOM 807 C C . THR A 1 101 ? -7.020 10.556 3.859 1.00 93.88 101 THR A C 1
ATOM 809 O O . THR A 1 101 ? -6.900 10.885 5.028 1.00 93.88 101 THR A O 1
ATOM 812 N N . GLU A 1 102 ? -6.068 9.898 3.184 1.00 93.81 102 GLU A N 1
ATOM 813 C CA . GLU A 1 102 ? -4.723 9.664 3.740 1.00 93.81 102 GLU A CA 1
ATOM 814 C C . GLU A 1 102 ? -3.942 10.979 3.783 1.00 93.81 102 GLU A C 1
ATOM 816 O O . GLU A 1 102 ? -3.337 11.289 4.796 1.00 93.81 102 GLU A O 1
ATOM 821 N N . ILE A 1 103 ? -4.037 11.784 2.720 1.00 93.25 103 ILE A N 1
ATOM 822 C CA . ILE A 1 103 ? -3.378 13.097 2.629 1.00 93.25 103 ILE A CA 1
ATOM 823 C C . ILE A 1 103 ? -3.967 14.080 3.651 1.00 93.25 103 ILE A C 1
ATOM 825 O O . ILE A 1 103 ? -3.248 14.878 4.227 1.00 93.25 103 ILE A O 1
ATOM 829 N N . ILE A 1 104 ? -5.280 14.028 3.892 1.00 92.38 104 ILE A N 1
ATOM 830 C CA . ILE A 1 104 ? -5.926 14.879 4.906 1.00 92.38 104 ILE A CA 1
ATOM 831 C C . ILE A 1 104 ? -5.541 14.443 6.327 1.00 92.38 104 ILE A C 1
ATOM 833 O O . ILE A 1 104 ? -5.442 15.284 7.215 1.00 92.38 104 ILE A O 1
ATOM 837 N N . ALA A 1 105 ? -5.385 13.136 6.562 1.00 91.31 105 ALA A N 1
ATOM 838 C CA . ALA A 1 105 ? -5.046 12.612 7.882 1.00 91.31 105 ALA A CA 1
ATOM 839 C C . ALA A 1 105 ? -3.571 12.831 8.245 1.00 91.31 105 ALA A C 1
ATOM 841 O O . ALA A 1 105 ? -3.275 13.027 9.419 1.00 91.31 105 ALA A O 1
ATOM 842 N N . GLU A 1 106 ? -2.680 12.817 7.252 1.00 90.62 106 GLU A N 1
ATOM 843 C CA . GLU A 1 106 ? -1.249 13.059 7.414 1.00 90.62 106 GLU A CA 1
ATOM 844 C C . GLU A 1 106 ? -0.888 14.445 6.855 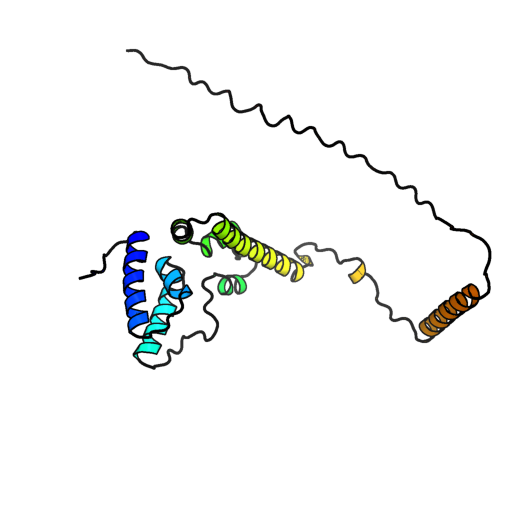1.00 90.62 106 GLU A C 1
ATOM 846 O O . GLU A 1 106 ? -0.729 14.579 5.642 1.00 90.62 106 GLU A O 1
ATOM 851 N N . PRO A 1 107 ? -0.776 15.495 7.689 1.00 88.19 107 PRO A N 1
ATOM 852 C CA . PRO A 1 107 ? -0.541 16.857 7.211 1.00 88.19 107 PRO A CA 1
ATOM 853 C C . PRO A 1 107 ? 0.890 17.088 6.702 1.00 88.19 107 PRO A C 1
ATOM 855 O O . PRO A 1 107 ? 1.138 18.110 6.059 1.00 88.19 107 PRO A O 1
ATOM 858 N N . ASP A 1 108 ? 1.830 16.171 6.964 1.00 94.69 108 ASP A N 1
ATOM 859 C CA . ASP A 1 108 ? 3.199 16.288 6.468 1.00 94.69 108 ASP A CA 1
ATOM 860 C C . ASP A 1 108 ? 3.242 16.195 4.933 1.00 94.69 108 ASP A C 1
ATOM 862 O O . ASP A 1 108 ? 3.017 15.153 4.303 1.00 94.69 108 ASP A O 1
ATOM 866 N N . THR A 1 109 ? 3.548 17.329 4.307 1.00 93.94 109 THR A N 1
ATOM 867 C CA . THR A 1 109 ? 3.627 17.447 2.853 1.00 93.94 109 THR A CA 1
ATOM 868 C C . THR A 1 109 ? 4.832 16.707 2.286 1.00 93.94 109 THR A C 1
ATOM 870 O O . THR A 1 109 ? 4.723 16.150 1.193 1.00 93.94 109 THR A O 1
ATOM 873 N N . VAL A 1 110 ? 5.946 16.632 3.019 1.00 96.44 110 VAL A N 1
ATOM 874 C CA . VAL A 1 110 ? 7.170 15.956 2.572 1.00 96.44 110 VAL A CA 1
ATOM 875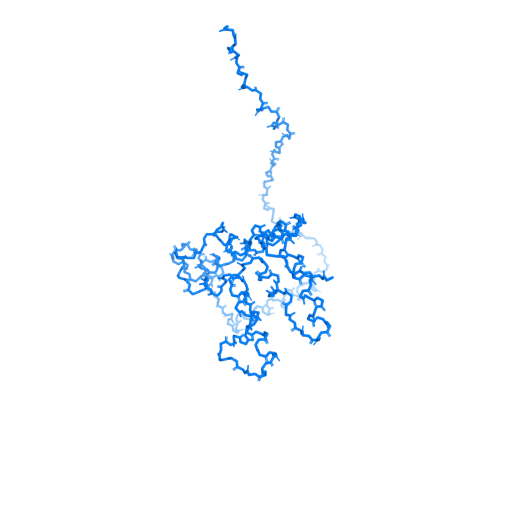 C C . VAL A 1 110 ? 6.942 14.451 2.546 1.00 96.44 110 VAL A C 1
ATOM 877 O O . VAL A 1 110 ? 7.217 13.804 1.533 1.00 96.44 110 VAL A O 1
ATOM 880 N N . PHE A 1 111 ? 6.358 13.894 3.607 1.00 94.62 111 PHE A N 1
ATOM 881 C CA . PHE A 1 111 ? 6.006 12.477 3.651 1.00 94.62 111 PHE A CA 1
ATOM 882 C C . PHE A 1 111 ? 5.026 12.090 2.533 1.00 94.62 111 PHE A C 1
ATOM 884 O O . PHE A 1 111 ? 5.236 11.112 1.805 1.00 94.62 111 PHE A O 1
ATOM 891 N N . ASN A 1 112 ? 3.977 12.891 2.325 1.00 94.88 112 ASN A N 1
ATOM 892 C CA . ASN A 1 112 ? 3.021 12.660 1.244 1.00 94.88 112 ASN A CA 1
ATOM 893 C C . ASN A 1 112 ? 3.677 12.738 -0.142 1.00 94.88 112 ASN A C 1
ATOM 895 O O . ASN A 1 112 ? 3.391 11.903 -1.006 1.00 94.88 112 ASN A O 1
ATOM 899 N N . GLN A 1 113 ? 4.589 13.691 -0.357 1.00 95.94 113 GLN A N 1
ATOM 900 C CA . GLN A 1 113 ? 5.366 13.783 -1.592 1.00 95.94 113 GLN A CA 1
ATOM 901 C C . GLN A 1 113 ? 6.225 12.534 -1.802 1.00 95.94 113 GLN A C 1
ATOM 903 O O . GLN A 1 113 ? 6.165 11.942 -2.876 1.00 95.94 113 GLN A O 1
ATOM 908 N N . GLN A 1 114 ? 6.962 12.076 -0.787 1.00 96.19 114 GLN A N 1
ATOM 909 C CA . GLN A 1 114 ? 7.777 10.857 -0.869 1.00 96.19 114 GLN A CA 1
ATOM 910 C C . GLN A 1 114 ? 6.936 9.623 -1.222 1.00 96.19 114 GLN A C 1
ATOM 912 O O . GLN A 1 114 ? 7.327 8.803 -2.061 1.00 96.19 114 GLN A O 1
ATOM 917 N N . LYS A 1 115 ? 5.737 9.509 -0.646 1.00 94.31 115 LYS A N 1
ATOM 918 C CA . LYS A 1 115 ? 4.786 8.436 -0.959 1.00 94.31 115 LYS A CA 1
ATOM 919 C C . LYS A 1 115 ? 4.326 8.479 -2.419 1.00 94.31 115 LYS A C 1
ATOM 921 O O . LYS A 1 115 ? 4.291 7.442 -3.082 1.00 94.31 115 LYS A O 1
ATOM 926 N N . VAL A 1 116 ? 4.019 9.668 -2.944 1.00 96.19 116 VAL A N 1
ATOM 927 C CA . VAL A 1 116 ? 3.685 9.866 -4.366 1.00 96.19 116 VAL A CA 1
ATOM 928 C C . VAL A 1 116 ? 4.878 9.517 -5.259 1.00 96.19 116 VAL A C 1
ATOM 930 O O . VAL A 1 116 ? 4.712 8.759 -6.215 1.00 96.19 116 VAL A O 1
ATOM 933 N N . GLN A 1 117 ? 6.079 9.999 -4.929 1.00 97.38 117 GLN A N 1
ATOM 934 C CA . GLN A 1 117 ? 7.302 9.721 -5.690 1.00 97.38 117 GLN A CA 1
ATOM 935 C C . GLN A 1 117 ? 7.606 8.224 -5.753 1.00 97.38 117 GLN A C 1
ATOM 937 O O . GLN A 1 117 ? 7.945 7.706 -6.811 1.00 97.38 117 GLN A O 1
ATOM 942 N N . THR A 1 118 ? 7.383 7.493 -4.662 1.00 96.25 118 THR A N 1
ATOM 943 C CA . THR A 1 118 ? 7.558 6.035 -4.630 1.00 96.25 118 THR A CA 1
ATOM 944 C C . THR A 1 118 ? 6.657 5.332 -5.657 1.00 96.25 118 THR A C 1
ATOM 946 O O . THR A 1 118 ? 7.095 4.421 -6.361 1.00 96.25 118 THR A O 1
ATOM 949 N N . ILE A 1 119 ? 5.405 5.778 -5.803 1.00 96.12 119 ILE A N 1
ATOM 950 C CA . ILE A 1 119 ? 4.462 5.222 -6.789 1.00 96.12 119 ILE A CA 1
ATOM 951 C C . ILE A 1 119 ? 4.880 5.581 -8.216 1.00 96.12 119 ILE A C 1
ATOM 953 O O . ILE A 1 119 ? 4.785 4.733 -9.105 1.00 96.12 119 ILE A O 1
ATOM 957 N N . LEU A 1 120 ? 5.349 6.812 -8.436 1.00 97.06 120 LEU A N 1
ATOM 958 C CA . LEU A 1 120 ? 5.844 7.258 -9.739 1.00 97.06 120 LEU A CA 1
ATOM 959 C C . LEU A 1 120 ? 7.093 6.482 -10.163 1.00 97.06 120 LEU A C 1
ATOM 961 O O . LEU A 1 120 ? 7.129 5.969 -11.277 1.00 97.06 120 LEU A O 1
ATOM 965 N N . ASN A 1 121 ? 8.062 6.312 -9.265 1.00 97.00 121 ASN A N 1
ATOM 966 C CA . ASN A 1 121 ? 9.276 5.538 -9.522 1.00 97.00 121 ASN A CA 1
ATOM 967 C C . ASN A 1 121 ? 8.943 4.094 -9.896 1.00 97.00 121 ASN A C 1
ATOM 969 O O . ASN A 1 121 ? 9.439 3.584 -10.896 1.00 97.00 121 ASN A O 1
ATOM 973 N N . ARG A 1 122 ? 8.022 3.459 -9.164 1.00 94.31 122 ARG A N 1
ATOM 974 C CA . ARG A 1 122 ? 7.527 2.119 -9.503 1.00 94.31 122 ARG A CA 1
ATOM 975 C C . ARG A 1 122 ? 6.859 2.073 -10.881 1.00 94.31 122 ARG A C 1
ATOM 977 O O . ARG A 1 122 ? 7.072 1.132 -11.637 1.00 94.31 122 ARG A O 1
ATOM 984 N N . HIS A 1 123 ? 6.063 3.085 -11.229 1.00 95.50 123 HIS A N 1
ATOM 985 C CA . HIS A 1 123 ? 5.446 3.177 -12.553 1.00 95.50 123 HIS A CA 1
ATOM 986 C C . HIS A 1 123 ? 6.493 3.315 -13.673 1.00 95.50 123 HIS A C 1
ATOM 988 O O . HIS A 1 123 ? 6.380 2.648 -14.701 1.00 95.50 123 HIS A O 1
ATOM 994 N N . LEU A 1 124 ? 7.521 4.146 -13.472 1.00 95.50 124 LEU A N 1
ATOM 995 C CA . LEU A 1 124 ? 8.631 4.300 -14.416 1.00 95.50 124 LEU A CA 1
ATOM 996 C C . LEU A 1 124 ? 9.427 3.004 -14.568 1.00 95.50 124 LEU A C 1
ATOM 998 O O . LEU A 1 124 ? 9.754 2.629 -15.692 1.00 95.50 124 LEU A O 1
ATOM 1002 N N . GLN A 1 125 ? 9.665 2.302 -13.461 1.00 94.75 125 GLN A N 1
ATOM 10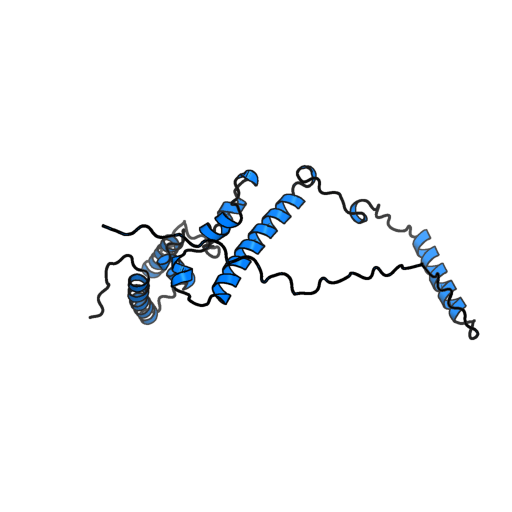03 C CA . GLN A 1 125 ? 10.343 1.014 -13.453 1.00 94.75 125 GLN A CA 1
ATOM 1004 C C . GLN A 1 125 ? 9.583 -0.027 -14.284 1.00 94.75 125 GLN A C 1
ATOM 1006 O O . GLN A 1 125 ? 10.166 -0.625 -15.182 1.00 94.75 125 GLN A O 1
ATOM 1011 N N . HIS A 1 126 ? 8.266 -0.166 -14.097 1.00 92.00 126 HIS A N 1
ATOM 1012 C CA . HIS A 1 126 ? 7.467 -1.080 -14.924 1.00 92.00 126 HIS A CA 1
ATOM 1013 C C . HIS A 1 126 ? 7.521 -0.711 -16.417 1.00 92.00 126 HIS A C 1
ATOM 1015 O O . HIS A 1 126 ? 7.646 -1.581 -17.273 1.00 92.00 126 HIS A O 1
ATOM 1021 N N . ARG A 1 127 ? 7.476 0.587 -16.752 1.00 92.50 127 ARG A N 1
ATOM 1022 C CA . ARG A 1 127 ? 7.622 1.055 -18.143 1.00 92.50 127 ARG A CA 1
ATOM 1023 C C . ARG A 1 127 ? 9.008 0.768 -18.715 1.00 92.50 127 ARG A C 1
ATOM 1025 O O . ARG A 1 127 ? 9.156 0.650 -19.929 1.00 92.50 127 ARG A O 1
ATOM 1032 N N . TYR A 1 128 ? 10.037 0.762 -17.880 1.00 93.12 128 TYR A N 1
ATOM 1033 C CA . TYR A 1 128 ? 11.389 0.406 -18.282 1.00 93.12 128 TYR A CA 1
ATOM 1034 C C . TYR A 1 128 ? 11.506 -1.103 -18.534 1.00 93.12 128 TYR A C 1
ATOM 1036 O O . TYR A 1 128 ? 11.990 -1.504 -19.587 1.00 93.12 128 TYR A O 1
ATOM 1044 N N . GLU A 1 129 ? 10.971 -1.930 -17.640 1.00 92.62 129 GLU A N 1
ATOM 1045 C CA . GLU A 1 129 ? 10.931 -3.392 -17.790 1.00 92.62 129 GLU A CA 1
ATOM 1046 C C . GLU A 1 129 ? 10.180 -3.815 -19.059 1.00 92.62 129 GLU A C 1
ATOM 1048 O O . GLU A 1 129 ? 10.707 -4.579 -19.861 1.00 92.62 129 GLU A O 1
ATOM 1053 N N . GLU A 1 130 ? 9.011 -3.225 -19.327 1.00 89.94 130 GLU A N 1
ATOM 1054 C CA . GLU A 1 130 ? 8.237 -3.481 -20.554 1.00 89.94 130 GLU A CA 1
ATOM 1055 C C . GLU A 1 130 ? 9.033 -3.204 -21.835 1.00 89.94 130 GLU A C 1
ATOM 1057 O O . GLU A 1 130 ? 8.891 -3.916 -22.836 1.00 89.94 130 GLU A O 1
ATOM 1062 N N . ARG A 1 131 ? 9.852 -2.145 -21.807 1.00 92.06 131 ARG A N 1
ATOM 1063 C CA . ARG A 1 131 ? 10.727 -1.763 -22.915 1.00 92.06 131 ARG A CA 1
ATOM 1064 C C . ARG A 1 131 ? 11.785 -2.833 -23.151 1.00 92.06 131 ARG A C 1
ATOM 1066 O O . ARG A 1 131 ? 11.942 -3.269 -24.288 1.00 92.06 131 ARG A O 1
ATOM 1073 N N . LEU A 1 132 ? 12.440 -3.293 -22.087 1.00 91.25 132 LEU A N 1
ATOM 1074 C CA . LEU A 1 132 ? 13.442 -4.356 -22.162 1.00 91.25 132 LEU A CA 1
ATOM 1075 C C . LEU A 1 132 ? 12.862 -5.697 -22.624 1.00 91.25 132 LEU A C 1
ATOM 1077 O O . LEU A 1 132 ? 13.510 -6.400 -23.392 1.00 91.25 132 LEU A O 1
ATOM 1081 N N . GLU A 1 133 ? 11.647 -6.044 -22.196 1.00 91.06 133 GLU A N 1
ATOM 1082 C CA . GLU A 1 133 ? 10.977 -7.286 -22.603 1.00 91.06 133 GLU A CA 1
ATOM 1083 C C . GLU A 1 133 ? 10.573 -7.280 -24.086 1.00 91.06 133 GLU A C 1
ATOM 1085 O O . GLU A 1 133 ? 10.522 -8.331 -24.724 1.00 91.06 133 GLU A O 1
ATOM 1090 N N . ASN A 1 134 ? 10.291 -6.103 -24.659 1.00 90.44 134 ASN A N 1
ATOM 1091 C CA . ASN A 1 134 ? 9.782 -5.963 -26.025 1.00 90.44 134 ASN A CA 1
ATOM 1092 C C . ASN A 1 134 ? 10.615 -4.973 -26.862 1.00 90.44 134 ASN A C 1
ATOM 1094 O O . ASN A 1 134 ? 10.064 -3.998 -27.384 1.00 90.44 134 ASN A O 1
ATOM 1098 N N . PRO A 1 135 ? 11.923 -5.219 -27.072 1.00 91.31 135 PRO A N 1
ATOM 1099 C CA . PRO A 1 135 ? 12.832 -4.239 -27.668 1.00 91.31 135 PRO A CA 1
ATOM 1100 C C . PRO A 1 135 ? 12.433 -3.854 -29.096 1.00 91.31 135 PRO A C 1
ATOM 1102 O O . PRO A 1 135 ? 12.513 -2.685 -29.461 1.00 91.31 135 PRO A O 1
ATOM 1105 N N . LYS A 1 136 ? 11.906 -4.812 -29.876 1.00 91.12 136 LYS A N 1
ATOM 1106 C CA . LYS A 1 136 ? 11.404 -4.577 -31.242 1.00 91.12 136 LYS A CA 1
ATOM 1107 C C . LYS A 1 136 ? 10.214 -3.621 -31.294 1.00 91.12 136 LYS A C 1
ATOM 1109 O O . LYS A 1 136 ? 10.057 -2.910 -32.270 1.00 91.12 136 LYS A O 1
ATOM 1114 N N . ARG A 1 137 ? 9.353 -3.624 -30.272 1.00 90.62 137 ARG A N 1
ATOM 1115 C CA . ARG A 1 137 ? 8.167 -2.755 -30.232 1.00 90.62 137 ARG A CA 1
ATOM 1116 C C . ARG A 1 137 ? 8.530 -1.306 -29.912 1.00 90.62 137 ARG A C 1
ATOM 1118 O O . ARG A 1 137 ? 7.780 -0.400 -30.256 1.00 90.62 137 ARG A O 1
ATOM 1125 N N . PHE A 1 138 ? 9.626 -1.111 -29.188 1.00 91.12 138 PHE A N 1
ATOM 1126 C CA . PHE A 1 138 ? 10.066 0.189 -28.689 1.00 91.12 138 PHE A CA 1
ATOM 1127 C C . PHE A 1 138 ? 11.311 0.716 -29.405 1.00 91.12 138 PHE A C 1
ATOM 1129 O O . PHE A 1 138 ? 11.919 1.666 -28.918 1.00 91.12 138 PHE A O 1
ATOM 1136 N N . ASP A 1 139 ? 11.698 0.088 -30.518 1.00 91.94 139 ASP A N 1
ATOM 1137 C CA . ASP A 1 139 ? 12.864 0.451 -31.326 1.00 91.94 139 ASP A CA 1
ATOM 1138 C C . ASP A 1 139 ? 14.146 0.631 -30.496 1.00 91.94 139 ASP A C 1
ATOM 1140 O O . ASP A 1 139 ? 14.970 1.517 -30.745 1.00 91.94 139 ASP A O 1
ATOM 1144 N N . ILE A 1 140 ? 14.321 -0.218 -29.478 1.00 89.69 140 ILE A N 1
ATOM 1145 C CA . ILE A 1 140 ? 15.498 -0.175 -28.612 1.00 89.69 140 ILE A CA 1
ATOM 1146 C C . ILE A 1 140 ? 16.674 -0.720 -29.403 1.00 89.69 140 ILE A C 1
ATOM 1148 O O . ILE A 1 140 ? 16.723 -1.901 -29.752 1.00 89.69 140 ILE A O 1
ATOM 1152 N N . LYS A 1 141 ? 17.626 0.164 -29.692 1.00 89.81 141 LYS A N 1
ATOM 1153 C CA . LYS A 1 141 ? 18.854 -0.202 -30.389 1.00 89.81 141 LYS A CA 1
ATOM 1154 C C . LYS A 1 141 ? 19.775 -0.957 -29.427 1.00 89.81 141 LYS A C 1
ATOM 1156 O O . LYS A 1 141 ? 19.958 -0.483 -28.303 1.00 89.81 141 LYS A O 1
ATOM 1161 N N . PRO A 1 142 ? 20.368 -2.083 -29.858 1.00 86.81 142 PRO A N 1
ATOM 1162 C CA . PRO A 1 142 ? 21.335 -2.797 -29.041 1.00 86.81 142 PRO A CA 1
ATOM 1163 C C . PRO A 1 142 ? 22.539 -1.903 -28.751 1.00 86.81 142 PRO A C 1
ATOM 1165 O O . PRO A 1 142 ? 22.943 -1.077 -29.578 1.00 86.81 142 PRO A O 1
ATOM 1168 N N . THR A 1 143 ? 23.112 -2.056 -27.565 1.00 87.50 143 THR A N 1
ATOM 1169 C CA . THR A 1 143 ? 24.304 -1.289 -27.187 1.00 87.50 143 THR A CA 1
ATOM 1170 C C . THR A 1 143 ? 25.526 -1.751 -27.990 1.00 87.50 143 THR A C 1
ATOM 1172 O O . THR A 1 143 ? 25.584 -2.886 -28.464 1.00 87.50 143 THR A O 1
ATOM 1175 N N . LEU A 1 144 ? 26.558 -0.905 -28.122 1.00 86.50 144 LEU A N 1
ATOM 1176 C CA . LEU A 1 144 ? 27.814 -1.303 -28.786 1.00 86.50 144 LEU A CA 1
ATOM 1177 C C . LEU A 1 144 ? 28.423 -2.568 -28.160 1.00 86.50 144 LEU A C 1
ATOM 1179 O O . LEU A 1 144 ? 28.989 -3.390 -28.871 1.00 86.50 144 LEU A O 1
ATOM 1183 N N . GLY A 1 145 ? 28.275 -2.746 -26.844 1.00 87.75 145 GLY A N 1
ATOM 1184 C CA . GLY A 1 145 ? 28.746 -3.936 -26.134 1.00 87.75 145 GLY A CA 1
ATOM 1185 C C . GLY A 1 145 ? 27.929 -5.202 -26.410 1.00 87.75 145 GLY A C 1
ATOM 1186 O O . GLY A 1 145 ? 28.478 -6.295 -26.304 1.00 87.75 145 GLY A O 1
ATOM 1187 N N . GLU A 1 146 ? 26.649 -5.073 -26.766 1.00 85.94 146 GLU A N 1
ATOM 1188 C CA . GLU A 1 146 ? 25.804 -6.187 -27.227 1.00 85.94 146 GLU A CA 1
ATOM 1189 C C . GLU A 1 146 ? 26.102 -6.560 -28.680 1.00 85.94 146 GLU A C 1
ATOM 1191 O O . GLU A 1 146 ? 26.031 -7.731 -29.044 1.00 85.94 146 GLU A O 1
ATOM 1196 N N . LEU A 1 147 ? 26.466 -5.571 -29.500 1.00 85.31 147 LEU A N 1
ATOM 1197 C CA . LEU A 1 147 ? 26.912 -5.781 -30.878 1.00 85.31 147 LEU A CA 1
ATOM 1198 C C . LEU A 1 147 ? 28.349 -6.316 -30.960 1.00 85.31 147 LEU A C 1
ATOM 1200 O O . LEU A 1 147 ? 28.724 -6.929 -31.959 1.00 85.31 147 LEU A O 1
ATOM 1204 N N . ALA A 1 148 ? 29.169 -6.079 -29.934 1.00 86.56 148 ALA A N 1
ATOM 1205 C CA . ALA A 1 148 ? 30.554 -6.520 -29.904 1.00 86.56 148 ALA A CA 1
ATOM 1206 C C . ALA A 1 148 ? 30.647 -8.047 -29.771 1.00 86.56 148 ALA A C 1
ATOM 1208 O O . ALA A 1 148 ? 30.192 -8.641 -28.790 1.00 86.56 148 ALA A O 1
ATOM 1209 N N . VAL A 1 149 ? 31.318 -8.691 -30.730 1.00 81.75 149 VAL A N 1
ATOM 1210 C CA . VAL A 1 149 ? 31.632 -10.121 -30.649 1.00 81.75 149 VAL A CA 1
ATOM 1211 C C . VAL A 1 149 ? 32.629 -10.336 -29.513 1.00 81.75 149 VAL A C 1
ATOM 1213 O O . VAL A 1 149 ? 33.788 -9.925 -29.594 1.00 81.75 149 VAL A O 1
ATOM 1216 N N . ARG A 1 150 ? 32.191 -10.998 -28.439 1.00 79.88 150 ARG A N 1
ATOM 1217 C CA . ARG A 1 150 ? 33.080 -11.413 -27.348 1.00 79.88 150 ARG A CA 1
ATOM 1218 C C . ARG A 1 150 ? 33.864 -12.643 -27.783 1.00 79.88 150 ARG A C 1
ATOM 1220 O O . ARG A 1 150 ? 33.453 -13.774 -27.549 1.00 79.88 150 ARG A O 1
ATOM 1227 N N . ILE A 1 151 ? 34.988 -12.406 -28.445 1.00 79.81 151 ILE A N 1
ATOM 1228 C CA . ILE A 1 151 ? 35.941 -13.458 -28.786 1.00 79.81 151 ILE A CA 1
ATOM 1229 C C . ILE A 1 151 ? 36.838 -13.663 -27.566 1.00 79.81 151 ILE A C 1
ATOM 1231 O O . ILE A 1 151 ? 37.563 -12.751 -27.166 1.00 79.81 151 ILE A O 1
ATOM 1235 N N . PHE A 1 152 ? 36.787 -14.850 -26.960 1.00 73.69 152 PHE A N 1
ATOM 1236 C CA . PHE A 1 152 ? 37.786 -15.227 -25.964 1.00 73.69 152 PHE A CA 1
ATOM 1237 C C . PHE A 1 152 ? 39.158 -15.268 -26.650 1.00 73.69 152 PHE A C 1
ATOM 1239 O O . PHE A 1 152 ? 39.284 -15.928 -27.686 1.00 73.69 152 PHE A O 1
ATOM 1246 N N . PRO A 1 153 ? 40.182 -14.571 -26.123 1.00 75.31 153 PRO A N 1
ATOM 1247 C CA . PRO A 1 153 ? 41.520 -14.643 -26.691 1.00 75.31 153 PRO A CA 1
ATOM 1248 C C . PRO A 1 153 ? 41.968 -16.105 -26.735 1.00 75.31 153 PRO A C 1
ATOM 1250 O O . PRO A 1 153 ? 41.827 -16.820 -25.741 1.00 75.31 153 PRO A O 1
ATOM 1253 N N . SER A 1 154 ? 42.502 -16.560 -27.871 1.00 78.62 154 SER A N 1
ATOM 1254 C CA . SER A 1 154 ? 43.081 -17.904 -27.937 1.00 78.62 154 SER A CA 1
ATOM 1255 C C . SER A 1 154 ? 44.229 -18.025 -26.929 1.00 78.62 154 SER A C 1
ATOM 1257 O O . SER A 1 154 ? 44.882 -17.028 -26.608 1.00 78.62 154 SER A O 1
ATOM 1259 N N . ILE A 1 155 ? 44.499 -19.239 -26.441 1.00 77.44 155 ILE A N 1
ATOM 1260 C CA . ILE A 1 155 ? 45.590 -19.499 -25.484 1.00 77.44 155 ILE A CA 1
ATOM 1261 C C . ILE A 1 155 ? 46.914 -18.924 -26.020 1.00 77.44 155 ILE A C 1
ATOM 1263 O O . ILE A 1 155 ? 47.626 -18.232 -25.298 1.00 77.44 155 ILE A O 1
ATOM 1267 N N . ASN A 1 156 ? 47.163 -19.064 -27.325 1.00 75.69 156 ASN A N 1
ATOM 1268 C CA . ASN A 1 156 ? 48.344 -18.510 -27.988 1.00 75.69 156 ASN A CA 1
ATOM 1269 C C . ASN A 1 156 ? 48.349 -16.969 -27.993 1.00 75.69 156 ASN A C 1
ATOM 1271 O O . ASN A 1 156 ? 49.391 -16.353 -27.781 1.00 75.69 156 ASN A O 1
ATOM 1275 N N . ALA A 1 157 ? 47.199 -16.320 -28.211 1.00 75.62 157 ALA A N 1
ATOM 1276 C CA . ALA A 1 157 ? 47.087 -14.861 -28.130 1.00 75.62 157 ALA A CA 1
ATOM 1277 C C . ALA A 1 157 ? 47.297 -14.352 -26.693 1.00 75.62 157 ALA A C 1
ATOM 1279 O O . ALA A 1 157 ? 47.882 -13.288 -26.494 1.00 75.62 157 ALA A O 1
ATOM 1280 N N . MET A 1 158 ? 46.866 -15.128 -25.697 1.00 76.44 158 MET A N 1
ATOM 1281 C CA . MET A 1 158 ? 47.052 -14.824 -24.280 1.00 76.44 158 MET A CA 1
ATOM 1282 C C . MET A 1 158 ? 48.515 -14.978 -23.852 1.00 76.44 158 MET A C 1
ATOM 1284 O O . MET A 1 158 ? 49.047 -14.090 -23.190 1.00 76.44 158 MET A O 1
ATOM 1288 N N . GLU A 1 159 ? 49.197 -16.037 -24.294 1.00 74.69 159 GLU A N 1
ATOM 1289 C CA . GLU A 1 159 ? 50.638 -16.217 -24.084 1.00 74.69 159 GLU A CA 1
ATOM 1290 C C . GLU A 1 159 ? 51.461 -15.124 -24.772 1.00 74.69 159 GLU A C 1
ATOM 1292 O O . GLU A 1 159 ? 52.408 -14.603 -24.183 1.00 74.69 159 GLU A O 1
ATOM 1297 N N . ASN A 1 160 ? 51.080 -14.722 -25.987 1.00 75.38 160 ASN A N 1
ATOM 1298 C CA . ASN A 1 160 ? 51.745 -13.638 -26.708 1.00 75.38 160 ASN A CA 1
ATOM 1299 C C . ASN A 1 160 ? 51.517 -12.275 -26.035 1.00 75.38 160 ASN A C 1
ATOM 1301 O O . ASN A 1 160 ? 52.462 -11.497 -25.913 1.00 75.38 160 ASN A O 1
ATOM 1305 N N . MET A 1 161 ? 50.311 -11.995 -25.524 1.00 75.0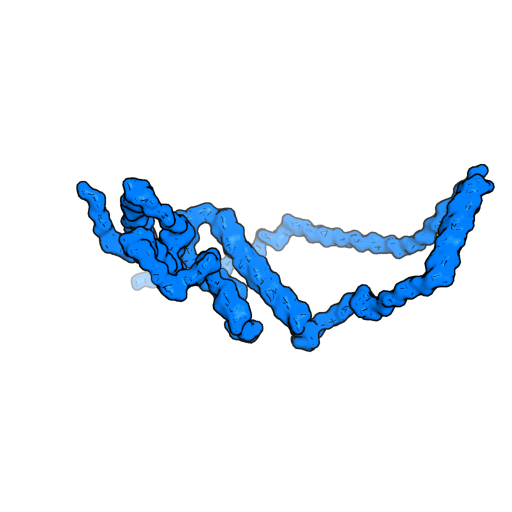6 161 MET A N 1
ATOM 1306 C CA . MET A 1 161 ? 50.054 -10.803 -24.705 1.00 75.06 161 MET A CA 1
ATOM 1307 C C . MET A 1 161 ? 50.827 -10.835 -23.382 1.00 75.06 161 MET A C 1
ATOM 1309 O O . MET A 1 161 ? 51.398 -9.820 -22.987 1.00 75.06 161 MET A O 1
ATOM 1313 N N . ALA A 1 162 ? 50.899 -11.987 -22.713 1.00 77.25 162 ALA A N 1
ATOM 1314 C CA . ALA A 1 162 ? 51.662 -12.144 -21.478 1.00 77.25 162 ALA A CA 1
ATOM 1315 C C . ALA A 1 162 ? 53.168 -11.937 -21.711 1.00 77.25 162 ALA A C 1
ATOM 1317 O O . ALA A 1 162 ? 53.819 -11.250 -20.922 1.00 77.25 162 ALA A O 1
ATOM 1318 N N . LYS A 1 163 ? 53.712 -12.457 -22.820 1.00 74.81 163 LYS A N 1
ATOM 1319 C CA . LYS A 1 163 ? 55.091 -12.197 -23.261 1.00 74.81 163 LYS A CA 1
ATOM 1320 C C . LYS A 1 163 ? 55.308 -10.715 -23.578 1.00 74.81 163 LYS A C 1
ATOM 1322 O O . LYS A 1 163 ? 56.253 -10.137 -23.056 1.00 74.81 163 LYS A O 1
ATOM 1327 N N . LEU A 1 164 ? 54.393 -10.065 -24.303 1.00 72.31 164 LEU A N 1
ATOM 1328 C CA . LEU A 1 164 ? 54.479 -8.633 -24.624 1.00 72.31 164 LEU A CA 1
ATOM 1329 C C . LEU A 1 164 ? 54.439 -7.736 -23.372 1.00 72.31 164 LEU A C 1
ATOM 1331 O O . LEU A 1 164 ? 55.160 -6.741 -23.289 1.00 72.31 164 LEU A O 1
ATOM 1335 N N . LEU A 1 165 ? 53.621 -8.084 -22.375 1.00 74.94 165 LEU A N 1
ATOM 1336 C CA . LEU A 1 165 ? 53.572 -7.382 -21.089 1.00 74.94 165 LEU A CA 1
ATOM 1337 C C . LEU A 1 165 ? 54.844 -7.616 -20.260 1.00 74.94 165 LEU A C 1
ATOM 1339 O O . LEU A 1 165 ? 55.320 -6.693 -19.597 1.00 74.94 165 LEU A O 1
ATOM 1343 N N . LYS A 1 166 ? 55.427 -8.819 -20.326 1.00 70.12 166 LYS A N 1
ATOM 1344 C CA . LYS A 1 166 ? 56.698 -9.153 -19.668 1.00 70.12 166 LYS A CA 1
ATOM 1345 C C . LYS A 1 166 ? 57.882 -8.428 -20.317 1.00 70.12 166 LYS A C 1
ATOM 1347 O O . LYS A 1 166 ? 58.717 -7.900 -19.589 1.00 70.12 166 LYS A O 1
ATOM 1352 N N . ASP A 1 167 ? 57.879 -8.293 -21.643 1.00 64.69 167 ASP A N 1
ATOM 1353 C CA . ASP A 1 167 ? 58.876 -7.535 -22.409 1.00 64.69 167 ASP A CA 1
ATOM 1354 C C . ASP A 1 167 ? 58.773 -6.020 -22.195 1.00 64.69 167 ASP A C 1
ATOM 1356 O O . ASP A 1 167 ? 59.781 -5.316 -22.152 1.00 64.69 167 ASP A O 1
ATOM 1360 N N . LYS A 1 168 ? 57.563 -5.479 -22.000 1.00 59.16 168 LYS A N 1
ATOM 1361 C CA . LYS A 1 168 ? 57.405 -4.077 -21.577 1.00 59.16 168 LYS A CA 1
ATOM 1362 C C . LYS A 1 168 ? 57.931 -3.851 -20.158 1.00 59.16 168 LYS A C 1
ATOM 1364 O O . LYS A 1 168 ? 58.545 -2.820 -19.897 1.00 59.16 168 LYS A O 1
ATOM 1369 N N . ARG A 1 169 ? 57.737 -4.813 -19.251 1.00 57.09 169 ARG A N 1
ATOM 1370 C CA . ARG A 1 169 ? 58.211 -4.718 -17.861 1.00 57.09 169 ARG A CA 1
ATOM 1371 C C . ARG A 1 169 ? 59.734 -4.863 -17.749 1.00 57.09 169 ARG A C 1
ATOM 1373 O O . ARG A 1 169 ? 60.323 -4.186 -16.915 1.00 57.09 169 ARG A O 1
ATOM 1380 N N . SER A 1 170 ? 60.366 -5.667 -18.608 1.00 57.03 170 SER A N 1
ATOM 1381 C CA . SER A 1 170 ? 61.830 -5.791 -18.692 1.00 57.03 170 SER A CA 1
ATOM 1382 C C . SER A 1 170 ? 62.505 -4.616 -19.417 1.00 57.03 170 SER A C 1
ATOM 1384 O O . SER A 1 170 ? 63.640 -4.274 -19.090 1.00 57.03 170 SER A O 1
ATOM 1386 N N . LYS A 1 171 ? 61.805 -3.934 -20.337 1.00 53.34 171 LYS A N 1
ATOM 1387 C CA . LYS A 1 171 ? 62.278 -2.670 -20.937 1.00 53.34 171 LYS A CA 1
ATOM 1388 C C . LYS A 1 171 ? 62.236 -1.488 -19.964 1.00 53.34 171 LYS A C 1
ATOM 1390 O O . LYS A 1 171 ? 63.132 -0.655 -20.002 1.00 53.34 171 LYS A O 1
ATOM 1395 N N . ILE A 1 172 ? 61.263 -1.442 -19.050 1.00 50.66 172 ILE A N 1
ATOM 1396 C CA . ILE A 1 172 ? 61.181 -0.393 -18.013 1.00 50.66 172 ILE A CA 1
ATOM 1397 C C . ILE A 1 172 ? 62.313 -0.525 -16.974 1.00 50.66 172 ILE A C 1
ATOM 1399 O O . ILE A 1 172 ? 62.733 0.475 -16.402 1.00 50.66 172 ILE A O 1
ATOM 1403 N N . SER A 1 173 ? 62.868 -1.725 -16.765 1.00 49.66 173 SER A N 1
ATOM 1404 C CA . SER A 1 173 ? 63.998 -1.939 -15.846 1.00 49.66 173 SER A CA 1
ATOM 1405 C C . SER A 1 173 ? 65.384 -1.600 -16.417 1.00 49.66 173 SER A C 1
ATOM 1407 O O . SER A 1 173 ? 66.358 -1.716 -15.680 1.00 49.66 173 SER A O 1
ATOM 1409 N N . LEU A 1 174 ? 65.503 -1.186 -17.689 1.00 52.22 174 LEU A N 1
ATOM 1410 C CA . LEU A 1 174 ? 66.794 -0.833 -18.310 1.00 52.22 174 LEU A CA 1
ATOM 1411 C C . LEU A 1 174 ? 66.892 0.598 -18.868 1.00 52.22 174 LEU A C 1
ATOM 1413 O O . LEU A 1 174 ? 67.927 0.954 -19.424 1.00 52.22 174 LEU A O 1
ATOM 1417 N N . SER A 1 175 ? 65.879 1.446 -18.688 1.00 40.97 175 SER A N 1
ATOM 1418 C CA . SER A 1 175 ? 65.947 2.859 -19.087 1.00 40.97 175 SER A CA 1
ATOM 1419 C C . SER A 1 175 ? 65.643 3.784 -17.911 1.00 40.97 175 SER A C 1
ATOM 1421 O O . SER A 1 175 ? 64.620 4.465 -17.864 1.00 40.97 175 SER A O 1
ATOM 1423 N N . SER A 1 176 ? 66.564 3.831 -16.951 1.00 45.97 176 SER A N 1
ATOM 1424 C CA . SER A 1 176 ? 66.762 5.018 -16.126 1.00 45.97 176 SER A CA 1
ATOM 1425 C C . SER A 1 176 ? 67.564 6.052 -16.925 1.00 45.97 176 SER A C 1
ATOM 1427 O O . SER A 1 176 ? 68.774 6.152 -16.755 1.00 45.97 176 SER A O 1
ATOM 1429 N N . SER A 1 177 ? 66.902 6.783 -17.821 1.00 40.06 177 SER A N 1
ATOM 1430 C CA . SER A 1 177 ? 67.132 8.215 -18.070 1.00 40.06 177 SER A CA 1
ATOM 1431 C C . SER A 1 177 ? 66.231 8.719 -19.203 1.00 40.06 177 SER A C 1
ATOM 1433 O O . SER A 1 177 ? 65.964 8.017 -20.173 1.00 40.06 177 SER A O 1
ATOM 1435 N N . SER A 1 178 ? 65.797 9.968 -19.032 1.00 37.94 178 SER A N 1
ATOM 1436 C CA . SER A 1 178 ? 65.258 10.878 -20.047 1.00 37.94 178 SER A CA 1
ATOM 1437 C C . SER A 1 178 ? 63.828 10.632 -20.553 1.00 37.94 178 SER A C 1
ATOM 1439 O O . SER A 1 178 ? 63.551 9.819 -21.424 1.00 37.94 178 SER A O 1
ATOM 1441 N N . SER A 1 179 ? 62.926 11.419 -19.955 1.00 44.53 179 SER A N 1
ATOM 1442 C CA . SER A 1 179 ? 61.892 12.236 -20.610 1.00 44.53 179 SER A CA 1
ATOM 1443 C C . SER A 1 179 ? 61.517 11.900 -22.055 1.00 44.53 179 SER A C 1
ATOM 1445 O O . SER A 1 179 ? 62.311 12.149 -22.950 1.00 44.53 179 SER A O 1
ATOM 1447 N N . GLU A 1 180 ? 60.250 11.536 -22.270 1.00 39.25 180 GLU A N 1
ATOM 1448 C CA . GLU A 1 180 ? 59.401 12.121 -23.318 1.00 39.25 180 GLU A CA 1
ATOM 1449 C C . GLU A 1 180 ? 57.948 11.659 -23.131 1.00 39.25 180 GLU A C 1
ATOM 1451 O O . GLU A 1 180 ? 57.572 10.511 -23.361 1.00 39.25 180 GLU A O 1
ATOM 1456 N N . THR A 1 181 ? 57.107 12.577 -22.658 1.00 38.94 181 THR A N 1
ATOM 1457 C CA . THR A 1 181 ? 55.655 12.429 -22.705 1.00 38.94 181 THR A CA 1
ATOM 1458 C C . THR A 1 181 ? 55.195 12.701 -24.131 1.00 38.94 181 THR A C 1
ATOM 1460 O O . THR A 1 181 ? 55.019 13.864 -24.500 1.00 38.94 181 THR A O 1
ATOM 1463 N N . SER A 1 182 ? 54.955 11.664 -24.930 1.00 39.41 182 SER A N 1
ATOM 1464 C CA . SER A 1 182 ? 54.163 11.807 -26.151 1.00 39.41 182 SER A CA 1
ATOM 1465 C C . SER A 1 182 ? 52.694 12.009 -25.765 1.00 39.41 182 SER A C 1
ATOM 1467 O O . SER A 1 182 ? 51.888 11.086 -25.681 1.00 39.41 182 SER A O 1
ATOM 1469 N N . LYS A 1 183 ? 52.352 13.262 -25.457 1.00 45.34 183 LYS A N 1
ATOM 1470 C CA . LYS A 1 183 ? 50.968 13.724 -25.402 1.00 45.34 183 LYS A CA 1
ATOM 1471 C C . LYS A 1 183 ? 50.484 13.833 -26.845 1.00 45.34 183 LYS A C 1
ATOM 1473 O O . LYS A 1 183 ? 50.804 14.808 -27.524 1.00 45.34 183 LYS A O 1
ATOM 1478 N N . GLU A 1 184 ? 49.718 12.854 -27.319 1.00 43.84 184 GLU A N 1
ATOM 1479 C CA . GLU A 1 184 ? 48.818 13.104 -28.445 1.00 43.84 184 GLU A CA 1
ATOM 1480 C C . GLU A 1 184 ? 47.830 14.180 -27.994 1.00 43.84 184 GLU A C 1
ATOM 1482 O O . GLU A 1 184 ? 46.909 13.951 -27.209 1.00 43.84 184 GLU A O 1
ATOM 1487 N N . THR A 1 185 ? 48.116 15.405 -28.422 1.00 47.31 185 THR A N 1
ATOM 1488 C CA . THR A 1 185 ? 47.290 16.577 -28.168 1.00 47.31 185 THR A CA 1
ATOM 1489 C C . THR A 1 185 ? 46.075 16.460 -29.074 1.00 47.31 185 THR A C 1
ATOM 1491 O O . THR A 1 185 ? 46.096 16.904 -30.218 1.00 47.31 185 THR A O 1
ATOM 1494 N N . VAL A 1 186 ? 45.020 15.812 -28.584 1.00 57.94 186 VAL A N 1
ATOM 1495 C CA . VAL A 1 186 ? 43.700 15.910 -29.208 1.00 57.94 186 VAL A CA 1
ATOM 1496 C C . VAL A 1 186 ? 43.241 17.362 -29.030 1.00 57.94 186 VAL A C 1
ATOM 1498 O O . VAL A 1 186 ? 43.180 17.826 -27.887 1.00 57.94 186 VAL A O 1
ATOM 1501 N N . PRO A 1 187 ? 42.946 18.115 -30.105 1.00 49.28 187 PRO A N 1
ATOM 1502 C CA . PRO A 1 187 ? 42.420 19.462 -29.963 1.00 49.28 187 PRO A CA 1
ATOM 1503 C C . PRO A 1 187 ? 41.014 19.361 -29.367 1.00 49.28 187 PRO A C 1
ATOM 1505 O O . PRO A 1 187 ? 40.070 18.941 -30.034 1.00 49.28 187 PRO A O 1
ATOM 1508 N N . PHE A 1 188 ? 40.877 19.712 -28.090 1.00 60.88 188 PHE A N 1
ATOM 1509 C CA . PHE A 1 188 ? 39.575 19.914 -27.474 1.00 60.88 188 PHE A CA 1
ATOM 1510 C C . PHE A 1 188 ? 39.202 21.388 -27.628 1.00 60.88 188 PHE A C 1
ATOM 1512 O O . PHE A 1 188 ? 40.005 22.279 -27.351 1.00 60.88 188 PHE A O 1
ATOM 1519 N N . GLN A 1 189 ? 37.984 21.647 -28.092 1.00 66.31 189 GLN A N 1
ATOM 1520 C CA . GLN A 1 189 ? 37.421 22.988 -28.141 1.00 66.31 189 GLN A CA 1
ATOM 1521 C C . GLN A 1 189 ? 36.385 23.088 -27.026 1.00 66.31 189 GLN A C 1
ATOM 1523 O O . GLN A 1 189 ? 35.334 22.450 -27.075 1.00 66.31 189 GLN A O 1
ATOM 1528 N N . GLU A 1 190 ? 36.719 23.833 -25.976 1.00 65.06 190 GLU A N 1
ATOM 1529 C CA . GLU A 1 190 ? 35.816 24.080 -24.858 1.00 65.06 190 GLU A CA 1
ATOM 1530 C C . GLU A 1 190 ? 34.692 25.020 -25.307 1.00 65.06 190 GLU A C 1
ATOM 1532 O O . GLU A 1 190 ? 34.924 26.165 -25.702 1.00 65.06 190 GLU A O 1
ATOM 1537 N N . ILE A 1 191 ? 33.456 24.524 -25.281 1.00 71.12 191 ILE A N 1
ATOM 1538 C CA . ILE A 1 191 ? 32.273 25.318 -25.608 1.00 71.12 191 ILE A CA 1
ATOM 1539 C C . ILE A 1 191 ? 31.881 26.102 -24.356 1.00 71.12 191 ILE A C 1
ATOM 1541 O O . ILE A 1 191 ? 31.334 25.541 -23.407 1.00 71.12 191 ILE A O 1
ATOM 1545 N N . GLN A 1 192 ? 32.128 27.412 -24.361 1.00 65.81 192 GLN A N 1
ATOM 1546 C CA . GLN A 1 192 ? 31.620 28.292 -23.314 1.00 65.81 192 GLN A CA 1
ATOM 1547 C C . GLN A 1 192 ? 30.116 28.511 -23.489 1.00 65.81 192 GLN A C 1
ATOM 1549 O O . GLN A 1 192 ? 29.657 29.196 -24.405 1.00 65.81 192 GLN A O 1
ATOM 1554 N N . VAL A 1 193 ? 29.335 27.928 -22.584 1.00 63.75 193 VAL A N 1
ATOM 1555 C CA . VAL A 1 193 ? 27.889 28.138 -22.507 1.00 63.75 193 VAL A CA 1
ATOM 1556 C C . VAL A 1 193 ? 27.626 29.489 -21.843 1.00 63.75 193 VAL A C 1
ATOM 1558 O O . VAL A 1 193 ? 27.899 29.667 -20.656 1.00 63.75 193 VAL A O 1
ATOM 1561 N N . LYS A 1 194 ? 27.056 30.444 -22.589 1.00 64.00 194 LYS A N 1
ATOM 1562 C CA . LYS A 1 194 ? 26.483 31.664 -22.001 1.00 64.00 194 LYS A CA 1
ATOM 1563 C C . LYS A 1 194 ? 25.293 31.265 -21.133 1.00 64.00 194 LYS A C 1
ATOM 1565 O O . LYS A 1 194 ? 24.237 30.914 -21.654 1.00 64.00 194 LYS A O 1
ATOM 1570 N N . GLN A 1 195 ? 25.458 31.308 -19.816 1.00 63.38 195 GLN A N 1
ATOM 1571 C CA . GLN A 1 195 ? 24.316 31.226 -18.915 1.00 63.38 195 GLN A CA 1
ATOM 1572 C C . GLN A 1 195 ? 23.512 32.520 -19.036 1.00 63.38 195 GLN A C 1
ATOM 1574 O O . GLN A 1 195 ? 24.063 33.614 -18.910 1.00 63.38 195 GLN A O 1
ATOM 1579 N N . ALA A 1 196 ? 22.218 32.390 -19.321 1.00 56.72 196 ALA A N 1
ATOM 1580 C CA . ALA A 1 196 ? 21.308 33.523 -19.317 1.00 56.72 196 ALA A CA 1
ATOM 1581 C C . ALA A 1 196 ? 21.250 34.121 -17.905 1.00 56.72 196 ALA A C 1
ATOM 1583 O O . ALA A 1 196 ? 21.115 33.398 -16.912 1.00 56.72 196 ALA A O 1
ATOM 1584 N N . THR A 1 197 ? 21.357 35.444 -17.817 1.00 50.53 197 THR A N 1
ATOM 1585 C CA . THR A 1 197 ? 21.141 36.183 -16.578 1.00 50.53 197 THR A CA 1
ATOM 1586 C C . THR A 1 197 ? 19.723 35.935 -16.085 1.00 50.53 197 THR A C 1
ATOM 1588 O O . THR A 1 197 ? 18.745 36.043 -16.822 1.00 50.53 197 THR A O 1
ATOM 1591 N N . ARG A 1 198 ? 19.617 35.570 -14.811 1.00 54.94 198 ARG A N 1
ATOM 1592 C CA . ARG A 1 198 ? 18.365 35.281 -14.119 1.00 54.94 198 ARG A CA 1
ATOM 1593 C C . ARG A 1 198 ? 17.640 36.601 -13.817 1.00 54.94 198 ARG A C 1
ATOM 1595 O O . ARG A 1 198 ? 17.620 37.027 -12.670 1.00 54.94 198 ARG A O 1
ATOM 1602 N N . SER A 1 199 ? 17.113 37.275 -14.838 1.00 53.66 199 SER A N 1
ATOM 1603 C CA . SER A 1 199 ? 16.375 38.537 -14.664 1.00 53.66 199 SER A CA 1
ATOM 1604 C C . SER A 1 199 ? 15.153 38.725 -15.566 1.00 53.66 199 SER A C 1
ATOM 1606 O O . SER A 1 199 ? 14.544 39.781 -15.480 1.00 53.66 199 SER A O 1
ATOM 1608 N N . ASP A 1 200 ? 14.726 37.717 -16.334 1.00 49.84 200 ASP A N 1
ATOM 1609 C CA . ASP A 1 200 ? 13.543 37.833 -17.212 1.00 49.84 200 ASP A CA 1
ATOM 1610 C C . ASP A 1 200 ? 12.414 36.868 -16.806 1.00 49.84 200 ASP A C 1
ATOM 1612 O O . ASP A 1 200 ? 11.865 36.132 -17.619 1.00 49.84 200 ASP A O 1
ATOM 1616 N N . MET A 1 201 ? 12.074 36.837 -15.514 1.00 46.62 201 MET A N 1
ATOM 1617 C CA . MET A 1 201 ? 10.875 36.148 -14.997 1.00 46.62 201 MET A CA 1
ATOM 1618 C C . MET A 1 201 ? 10.092 37.055 -14.036 1.00 46.62 201 MET A C 1
ATOM 1620 O O . MET A 1 201 ? 9.592 36.615 -13.003 1.00 46.62 201 MET A O 1
ATOM 1624 N N . SER A 1 202 ? 10.014 38.348 -14.349 1.00 49.91 202 SER A N 1
ATOM 1625 C CA . SER A 1 202 ? 9.175 39.300 -13.616 1.00 49.91 202 SER A CA 1
ATOM 1626 C C . SER A 1 202 ? 8.605 40.369 -14.544 1.00 49.91 202 SER A C 1
ATOM 1628 O O . SER A 1 202 ? 8.866 41.552 -14.363 1.00 49.91 202 SER A O 1
ATOM 1630 N N . ALA A 1 203 ? 7.841 39.955 -15.550 1.00 50.34 203 ALA A N 1
ATOM 1631 C CA . ALA A 1 203 ? 6.893 40.820 -16.246 1.00 50.34 203 ALA A CA 1
ATOM 1632 C C . ALA A 1 203 ? 5.949 39.942 -17.071 1.00 50.34 203 ALA A C 1
ATOM 1634 O O . ALA A 1 203 ? 6.244 39.659 -18.220 1.00 50.34 203 ALA A O 1
ATOM 1635 N N . ASP A 1 204 ? 4.886 39.433 -16.443 1.00 42.38 204 ASP A N 1
ATOM 1636 C CA . ASP A 1 204 ? 3.598 39.178 -17.111 1.00 42.38 204 ASP A CA 1
ATOM 1637 C C . ASP A 1 204 ? 2.568 38.651 -16.106 1.00 42.38 204 ASP A C 1
ATOM 1639 O O . ASP A 1 204 ? 2.148 37.503 -16.145 1.00 42.38 204 ASP A O 1
ATOM 1643 N N . LEU A 1 205 ? 2.164 39.513 -15.169 1.00 46.25 205 LEU A N 1
ATOM 1644 C CA . LEU A 1 205 ? 0.866 39.428 -14.490 1.00 46.25 205 LEU A CA 1
ATOM 1645 C C . LEU A 1 205 ? 0.415 40.847 -14.111 1.00 46.25 205 LEU A C 1
ATOM 1647 O O . LEU A 1 205 ? 0.409 41.228 -12.945 1.00 46.25 205 LEU A O 1
ATOM 1651 N N . SER A 1 206 ? 0.070 41.659 -15.109 1.00 43.59 206 SER A N 1
ATOM 1652 C CA . SER A 1 206 ? -0.691 42.899 -14.905 1.00 43.59 206 SER A CA 1
ATOM 1653 C C . SER A 1 206 ? -1.334 43.334 -16.221 1.00 43.59 206 SER A C 1
ATOM 1655 O O . SER A 1 206 ? -0.731 44.062 -17.004 1.00 43.59 206 SER A O 1
ATOM 1657 N N . GLY A 1 207 ? -2.569 42.898 -16.469 1.00 37.22 207 GLY A N 1
ATOM 1658 C CA . GLY A 1 207 ? -3.314 43.323 -17.653 1.00 37.22 207 GLY A CA 1
ATOM 1659 C C . GLY A 1 207 ? -4.707 42.714 -17.744 1.00 37.22 207 GLY A C 1
ATOM 1660 O O . GLY A 1 207 ? -4.981 41.937 -18.648 1.00 37.22 207 GLY A O 1
ATOM 1661 N N . GLY A 1 208 ? -5.583 43.044 -16.795 1.00 34.28 208 GLY A N 1
ATOM 1662 C CA . GLY A 1 208 ? -6.986 42.622 -16.809 1.00 34.28 208 GLY A CA 1
ATOM 1663 C C . GLY A 1 208 ? -7.839 43.476 -15.878 1.00 34.28 208 GLY A C 1
ATOM 1664 O O . GLY A 1 208 ? -8.447 42.955 -14.950 1.00 34.28 208 GLY A O 1
ATOM 1665 N N . SER A 1 209 ? -7.822 44.798 -16.079 1.00 34.97 209 SER A N 1
ATOM 1666 C CA . SER A 1 209 ? -8.735 45.718 -15.396 1.00 34.97 209 SER A CA 1
ATOM 1667 C C . SER A 1 209 ? -10.104 45.646 -16.072 1.00 34.97 209 SER A C 1
ATOM 1669 O O . SER A 1 209 ? -10.254 46.037 -17.229 1.00 34.97 209 SER A O 1
ATOM 1671 N N . VAL A 1 210 ? -11.083 45.096 -15.356 1.00 39.47 210 VAL A N 1
ATOM 1672 C CA . VAL A 1 210 ? -12.502 45.122 -15.718 1.00 39.47 210 VAL A CA 1
ATOM 1673 C C . VAL A 1 210 ? -13.029 46.516 -15.394 1.00 39.47 210 VAL A C 1
ATOM 1675 O O . VAL A 1 210 ? -13.089 46.909 -14.230 1.00 39.47 210 VAL A O 1
ATOM 1678 N N . THR A 1 211 ? -13.396 47.276 -16.422 1.00 37.81 211 THR A N 1
ATOM 1679 C CA . THR A 1 211 ? -14.151 48.517 -16.265 1.00 37.81 211 THR A CA 1
ATOM 1680 C C . THR A 1 211 ? -15.580 48.212 -15.822 1.00 37.81 211 THR A C 1
ATOM 1682 O O . THR A 1 211 ? -16.260 47.334 -16.351 1.00 37.81 211 THR A O 1
ATOM 1685 N N . ALA A 1 212 ? -15.993 48.949 -14.796 1.00 40.81 212 ALA A N 1
ATOM 1686 C CA . ALA A 1 212 ? -17.284 48.896 -14.139 1.00 40.81 212 ALA A CA 1
ATOM 1687 C C . ALA A 1 212 ? -18.443 49.322 -15.054 1.00 40.81 212 ALA A C 1
ATOM 1689 O O . ALA A 1 212 ? -18.300 50.236 -15.863 1.00 40.81 212 ALA A O 1
ATOM 1690 N N . VAL A 1 213 ? -19.620 48.741 -14.815 1.00 35.16 213 VAL A N 1
ATOM 1691 C CA . VAL A 1 213 ? -20.904 49.404 -15.064 1.00 35.16 213 VAL A CA 1
ATOM 1692 C C . VAL A 1 213 ? -21.749 49.224 -13.808 1.00 35.16 213 VAL A C 1
ATOM 1694 O O . VAL A 1 213 ? -22.178 48.119 -13.486 1.00 35.16 213 VAL A O 1
ATOM 1697 N N . ASN A 1 214 ? -21.934 50.322 -13.086 1.00 38.19 214 ASN A N 1
ATOM 1698 C CA . ASN A 1 214 ? -22.985 50.514 -12.098 1.00 38.19 214 ASN A CA 1
ATOM 1699 C C . ASN A 1 214 ? -23.621 51.882 -12.384 1.00 38.19 214 ASN A C 1
ATOM 1701 O O . ASN A 1 214 ? -22.915 52.750 -12.895 1.00 38.19 214 ASN A O 1
ATOM 1705 N N . GLU A 1 215 ? -24.893 52.030 -11.996 1.00 41.69 215 GLU A N 1
ATOM 1706 C CA . GLU A 1 215 ? -25.856 53.139 -12.201 1.00 41.69 215 GLU A CA 1
ATOM 1707 C C . GLU A 1 215 ? -26.951 52.767 -13.222 1.00 41.69 215 GLU A C 1
ATOM 1709 O O . GLU A 1 215 ? -26.644 52.452 -14.366 1.00 41.69 215 GLU A O 1
ATOM 1714 N N . LYS A 1 216 ? -28.252 52.735 -12.899 1.00 39.91 216 LYS A N 1
ATOM 1715 C CA . LYS A 1 216 ? -29.065 53.254 -11.780 1.00 39.91 216 LYS A CA 1
ATOM 1716 C C . LYS A 1 216 ? -30.177 52.267 -11.426 1.00 39.91 216 LYS A C 1
ATOM 1718 O O . LYS A 1 216 ? -30.621 51.549 -12.347 1.00 39.91 216 LYS A O 1
#

Radius of gyration: 33.23 Å; chains: 1; bounding box: 96×75×60 Å

Secondary structure (DSSP, 8-state):
--PPPP--SHHHHHHHHHHHHHHHHHTT----HHHHHHHHTT-TTHHHHHHHHHHHHHH-PPPTT--SS----SSHHHHHHS-GGGSPPHHHHHHHH--HHHHHH---HHHHHHHHHHHHHHHHHHHHHHHHH-GGGTT-PPPHHHHS--PPPPHHHHHHHHHHHHHHHHHHTS--S-----------------PPPS--SS--S-----------